Protein AF-A0A916CS42-F1 (afdb_monomer)

Radius of gyration: 31.66 Å; Cα contacts (8 Å, |Δi|>4): 292; chains: 1; bounding box: 103×37×77 Å

Secondary structure (DSSP, 8-state):
-EEEEEEE-TTSPPSEEEEE-HHHHT-SEEEEE-TTS-EEEEEPPTT----TT-EEEETT--EEEEEEPEEEEEEEE-S-HHHHHHHHHHHHTTT---EEETTEEEEE--HHHHHHHHHTT-EEEEEEEE--PPPPTTGGG-S-------------------------------------------------------------

Sequence (204 aa):
MLELDRRASRDARPASTLTLPWERRGVTRQKVRLDDGREAGLFLPRGETLRGGDRVASAAGEVVEIVAASEPVMVARAADPQALARAAYHLGNRHVAVEVGEGFLALERDHVLRAMLEGLGLTVEDAERPFEPEGGAYAHGHAHDQGQGHGHGHGRADEGGHGHGNASGGGYDHGHDHAHDPAGPLAARIASPARRHRHGGSHG

Mean predicted aligned error: 15.71 Å

pLDDT: mean 78.37, std 24.77, range [34.75, 98.56]

Foldseek 3Di:
DFEFEDWDDLPDDAPFEFEDEQVCQQVQWDWGATPVGDIYTRHYDHLDGDDFSTWTAGPVGHIYGYHQFFDKKKKWFDPDVVLVVVLVVVCVVVVFFWDDDDRIIMGHDDPVSVVVSVVSVIDMDIDGGRDDGDDPPCSPPPPDDPDDDPPPDPDDDDDDDDDDDDDDDDDDDDDDDDDDDDDDDDDDDDDDDDDDDDDDDDDD

Nearest PDB structures (foldseek):
  1gmv-assembly1_B  TM=9.758E-01  e=3.623E-19  Klebsiella aerogenes
  1gmu-assembly3_C  TM=9.753E-01  e=6.335E-19  Klebsiella aerogenes
  1gmw-assembly1_D  TM=9.714E-01  e=2.193E-18  Klebsiella aerogenes
  1eb0-assembly1_A  TM=7.861E-01  e=4.177E-11  Sporosarcina pasteurii
  4l3k-assembly1_B  TM=7.739E-01  e=1.200E-10  Sporosarcina pasteurii

Structure (mmCIF, N/CA/C/O backbone):
data_AF-A0A916CS42-F1
#
_entry.id   AF-A0A916CS42-F1
#
loop_
_atom_site.group_PDB
_atom_site.id
_atom_site.type_symbol
_atom_site.label_atom_id
_atom_site.label_alt_id
_atom_site.label_comp_id
_atom_site.label_asym_id
_atom_site.label_entity_id
_atom_site.label_seq_id
_atom_site.pdbx_PDB_ins_code
_atom_site.Cartn_x
_atom_site.Cartn_y
_atom_site.Cartn_z
_atom_site.occupancy
_atom_site.B_iso_or_equiv
_atom_site.auth_seq_id
_atom_site.auth_comp_id
_atom_site.auth_asym_id
_atom_site.auth_atom_id
_atom_site.pdbx_PDB_model_num
ATOM 1 N N . MET A 1 1 ? 15.342 -10.219 -21.340 1.00 82.50 1 MET A N 1
ATOM 2 C CA . MET A 1 1 ? 14.543 -9.860 -20.151 1.00 82.50 1 MET A CA 1
ATOM 3 C C . MET A 1 1 ? 14.578 -8.347 -20.045 1.00 82.50 1 MET A C 1
ATOM 5 O O . MET A 1 1 ? 15.662 -7.800 -20.196 1.00 82.50 1 MET A O 1
ATOM 9 N N . LEU A 1 2 ? 13.432 -7.681 -19.903 1.00 93.50 2 LEU A N 1
ATOM 10 C CA . LEU A 1 2 ? 13.385 -6.219 -19.775 1.00 93.50 2 LEU A CA 1
ATOM 11 C C . LEU A 1 2 ? 13.972 -5.802 -18.416 1.00 93.50 2 LEU A C 1
ATOM 13 O O . LEU A 1 2 ? 13.672 -6.442 -17.413 1.00 93.50 2 LEU A O 1
ATOM 17 N N . GLU A 1 3 ? 14.780 -4.747 -18.360 1.00 96.62 3 GLU A N 1
ATOM 18 C CA . GLU A 1 3 ? 15.331 -4.223 -17.101 1.00 96.62 3 GLU A CA 1
ATOM 19 C C . GLU A 1 3 ? 14.782 -2.820 -16.850 1.00 96.62 3 GLU A C 1
ATOM 21 O O . GLU A 1 3 ? 14.953 -1.935 -17.683 1.00 96.62 3 GLU A O 1
ATOM 26 N N . LEU A 1 4 ? 14.084 -2.637 -15.730 1.00 96.56 4 LEU A N 1
ATOM 27 C CA . LEU A 1 4 ? 13.459 -1.386 -15.306 1.00 96.56 4 LEU A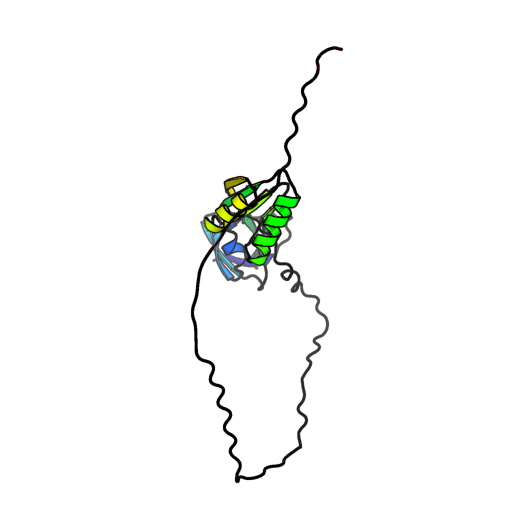 CA 1
ATOM 28 C C . LEU A 1 4 ? 14.332 -0.767 -14.207 1.00 96.56 4 LEU A C 1
ATOM 30 O O . LEU A 1 4 ? 14.372 -1.276 -13.084 1.00 96.56 4 LEU A O 1
ATOM 34 N N . ASP A 1 5 ? 15.060 0.295 -14.547 1.00 95.94 5 ASP A N 1
ATOM 35 C CA . ASP A 1 5 ? 16.206 0.799 -13.773 1.00 95.94 5 ASP A CA 1
ATOM 36 C C . ASP A 1 5 ? 15.999 2.188 -13.156 1.00 95.94 5 ASP A C 1
ATOM 38 O O . ASP A 1 5 ? 16.769 2.610 -12.292 1.00 95.94 5 ASP A O 1
ATOM 42 N N . ARG A 1 6 ? 14.945 2.902 -13.560 1.00 95.12 6 ARG A N 1
ATOM 43 C CA . ARG A 1 6 ? 14.655 4.252 -13.069 1.00 95.12 6 ARG A CA 1
ATOM 44 C C . ARG A 1 6 ? 13.167 4.537 -13.009 1.00 95.12 6 ARG A C 1
ATOM 46 O O . ARG A 1 6 ? 12.373 3.912 -13.712 1.00 95.12 6 ARG A O 1
ATOM 53 N N . ARG A 1 7 ? 12.796 5.557 -12.238 1.00 95.06 7 ARG A N 1
ATOM 54 C CA . ARG A 1 7 ? 11.468 6.171 -12.318 1.00 95.06 7 ARG A CA 1
ATOM 55 C C . ARG A 1 7 ? 11.339 7.031 -13.573 1.00 95.06 7 ARG A C 1
ATOM 57 O O . ARG A 1 7 ? 12.304 7.645 -14.027 1.00 95.06 7 ARG A O 1
ATOM 64 N N . ALA A 1 8 ? 10.132 7.091 -14.112 1.00 95.00 8 ALA A N 1
ATOM 65 C CA . ALA A 1 8 ? 9.746 8.004 -15.177 1.00 95.00 8 ALA A CA 1
ATOM 66 C C . ALA A 1 8 ? 8.680 8.986 -14.671 1.00 95.00 8 ALA A C 1
ATOM 68 O O . ALA A 1 8 ? 8.078 8.778 -13.616 1.00 95.00 8 ALA A O 1
ATOM 69 N N . SER A 1 9 ? 8.444 10.063 -15.427 1.00 94.50 9 SER A N 1
ATOM 70 C CA . SER A 1 9 ? 7.322 10.966 -15.147 1.00 94.50 9 SER A CA 1
ATOM 71 C C . SER A 1 9 ? 6.006 10.188 -15.159 1.00 94.50 9 SER A C 1
ATOM 73 O O . SER A 1 9 ? 5.812 9.339 -16.030 1.00 94.50 9 SER A O 1
ATOM 75 N N . ARG A 1 10 ? 5.087 10.513 -14.241 1.00 92.94 10 ARG A N 1
ATOM 76 C CA . ARG A 1 10 ? 3.729 9.945 -14.213 1.00 92.94 10 ARG A CA 1
ATOM 77 C C . ARG A 1 10 ? 2.928 10.255 -15.484 1.00 92.94 10 ARG A C 1
ATOM 79 O O . ARG A 1 10 ? 2.054 9.473 -15.840 1.00 92.94 10 ARG A O 1
ATOM 86 N N . ASP A 1 11 ? 3.297 11.311 -16.208 1.00 93.44 11 ASP A N 1
ATOM 87 C CA . ASP A 1 11 ? 2.685 11.689 -17.489 1.00 93.44 11 ASP A CA 1
ATOM 88 C C . ASP A 1 11 ? 3.176 10.837 -18.672 1.00 93.44 11 ASP A C 1
ATOM 90 O O . ASP A 1 11 ? 2.618 10.899 -19.770 1.00 93.44 11 ASP A O 1
ATOM 94 N N . ALA A 1 12 ? 4.237 10.044 -18.487 1.00 94.12 12 ALA A N 1
ATOM 95 C CA . ALA A 1 12 ? 4.745 9.180 -19.540 1.00 94.12 12 ALA A CA 1
ATOM 96 C C . ALA A 1 12 ? 3.735 8.066 -19.850 1.00 94.12 12 ALA A C 1
ATOM 98 O O . ALA A 1 12 ? 3.233 7.382 -18.952 1.00 94.12 12 ALA A O 1
ATOM 99 N N . ARG A 1 13 ? 3.466 7.859 -21.144 1.00 96.06 13 ARG A N 1
ATOM 100 C CA . ARG A 1 13 ? 2.542 6.822 -21.608 1.00 96.06 13 ARG A CA 1
ATOM 101 C C . ARG A 1 13 ? 3.137 5.431 -21.337 1.00 96.06 13 ARG A C 1
ATOM 103 O O . ARG A 1 13 ? 4.164 5.111 -21.937 1.00 96.06 13 ARG A O 1
ATOM 110 N N . PRO A 1 14 ? 2.511 4.600 -20.486 1.00 96.94 14 PRO A N 1
ATOM 111 C CA . PRO A 1 14 ? 2.999 3.253 -20.231 1.00 96.94 14 PRO A CA 1
ATOM 112 C C . PRO A 1 14 ? 2.709 2.337 -21.426 1.00 96.94 14 PRO A C 1
ATOM 114 O O . PRO A 1 14 ? 1.657 2.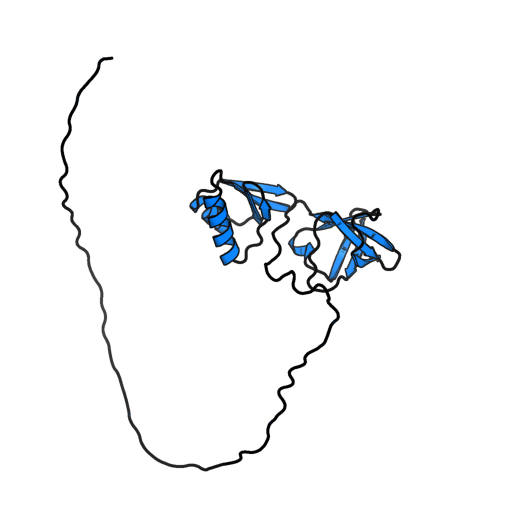434 -22.062 1.00 96.94 14 PRO A O 1
ATOM 117 N N . ALA A 1 15 ? 3.650 1.444 -21.727 1.00 96.81 15 ALA A N 1
ATOM 118 C CA . ALA A 1 15 ? 3.491 0.377 -22.713 1.00 96.81 15 ALA A CA 1
ATOM 119 C C . ALA A 1 15 ? 2.804 -0.864 -22.114 1.00 96.81 15 ALA A C 1
ATOM 121 O O . ALA A 1 15 ? 2.117 -1.587 -22.827 1.00 96.81 15 ALA A O 1
ATOM 122 N N . SER A 1 16 ? 2.981 -1.092 -20.809 1.00 97.50 16 SER A N 1
ATOM 123 C CA . SER A 1 16 ? 2.349 -2.159 -20.025 1.00 97.50 16 SER A CA 1
ATOM 124 C C . SER A 1 16 ? 2.223 -1.724 -18.563 1.00 97.50 16 SER A C 1
ATOM 126 O O . SER A 1 16 ? 2.774 -0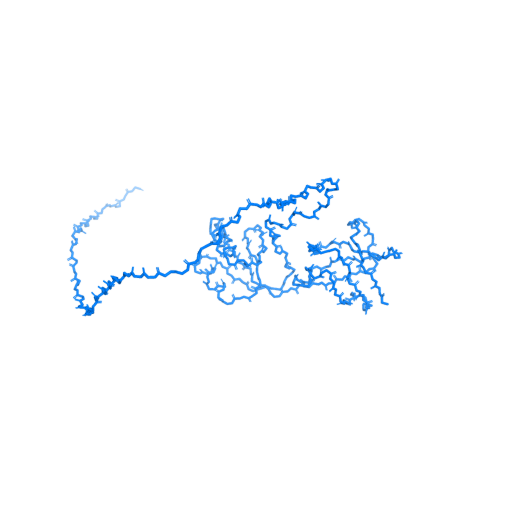.697 -18.154 1.00 97.50 16 SER A O 1
ATOM 128 N N . THR A 1 17 ? 1.535 -2.527 -17.762 1.00 98.38 17 THR A N 1
ATOM 129 C CA . THR A 1 17 ? 1.474 -2.410 -16.306 1.00 98.38 17 THR A CA 1
ATOM 130 C C . THR A 1 17 ? 2.260 -3.531 -15.620 1.00 98.38 17 THR A C 1
ATOM 132 O O . THR A 1 17 ? 2.593 -4.557 -16.227 1.00 98.38 17 THR A O 1
ATOM 135 N N . LEU A 1 18 ? 2.599 -3.290 -14.358 1.00 98.31 18 LEU A N 1
ATOM 136 C CA . LEU A 1 18 ? 3.192 -4.231 -13.422 1.00 98.31 18 LEU A CA 1
ATOM 137 C C . LEU A 1 18 ? 2.401 -4.157 -12.114 1.00 98.31 18 LEU A C 1
ATOM 139 O O . LEU A 1 18 ? 2.558 -3.213 -11.331 1.00 98.31 18 LEU A O 1
ATOM 143 N N . THR A 1 19 ? 1.557 -5.159 -11.886 1.00 98.56 19 THR A N 1
ATOM 144 C CA . THR A 1 19 ? 0.749 -5.262 -10.670 1.00 98.56 19 THR A CA 1
ATOM 145 C C . THR A 1 19 ? 1.549 -5.920 -9.544 1.00 98.56 19 THR A C 1
ATOM 147 O O . THR A 1 19 ? 2.030 -7.046 -9.692 1.00 98.56 19 THR A O 1
ATOM 150 N N . LEU A 1 20 ? 1.713 -5.229 -8.410 1.00 97.94 20 LEU A N 1
ATOM 151 C CA . LEU A 1 20 ? 2.498 -5.726 -7.273 1.00 97.94 20 LEU A CA 1
ATOM 152 C C . LEU A 1 20 ? 1.803 -5.517 -5.916 1.00 97.94 20 LEU A C 1
ATOM 154 O O . LEU A 1 20 ? 1.290 -4.419 -5.662 1.00 97.94 20 LEU A O 1
ATOM 158 N N . PRO A 1 21 ? 1.858 -6.526 -5.022 1.00 97.12 21 PRO A N 1
ATOM 159 C CA . PRO A 1 21 ? 1.451 -6.388 -3.626 1.00 97.12 21 PRO A CA 1
ATOM 160 C C . PRO A 1 21 ? 2.401 -5.471 -2.848 1.00 97.12 21 PRO A C 1
ATOM 162 O O . PRO A 1 21 ? 3.567 -5.316 -3.239 1.00 97.12 21 PRO A O 1
ATOM 165 N N . TRP A 1 22 ? 1.923 -4.872 -1.756 1.00 94.88 22 TRP A N 1
ATOM 166 C CA . TRP A 1 22 ? 2.667 -3.896 -0.949 1.00 94.88 22 TRP A CA 1
ATOM 167 C C . TRP A 1 22 ? 4.067 -4.389 -0.557 1.00 94.88 22 TRP A C 1
ATOM 169 O O . TRP A 1 22 ? 5.059 -3.702 -0.817 1.00 94.88 22 TRP A O 1
ATOM 179 N N . GLU A 1 23 ? 4.164 -5.611 -0.031 1.00 92.81 23 GLU A N 1
ATOM 180 C CA . GLU A 1 23 ? 5.419 -6.238 0.413 1.00 92.81 23 GLU A CA 1
ATOM 181 C C . GLU A 1 23 ? 6.490 -6.282 -0.690 1.00 92.81 23 GLU A C 1
ATOM 183 O O . GLU A 1 23 ? 7.688 -6.134 -0.434 1.00 92.81 23 GLU A O 1
ATOM 188 N N . ARG A 1 24 ? 6.062 -6.420 -1.952 1.00 95.31 24 ARG A N 1
ATOM 189 C CA . ARG A 1 24 ? 6.959 -6.445 -3.107 1.00 95.31 24 ARG A CA 1
ATOM 190 C C . ARG A 1 24 ? 7.280 -5.050 -3.613 1.00 95.31 24 ARG A C 1
ATOM 192 O O . ARG A 1 24 ? 8.330 -4.884 -4.226 1.00 95.31 24 ARG A O 1
ATOM 199 N N . ARG A 1 25 ? 6.452 -4.035 -3.366 1.00 95.06 25 ARG A N 1
ATOM 200 C CA . ARG A 1 25 ? 6.698 -2.669 -3.861 1.00 95.06 25 ARG A CA 1
ATOM 201 C C . ARG A 1 25 ? 7.877 -1.965 -3.179 1.00 95.06 25 ARG A C 1
ATOM 203 O O . ARG A 1 25 ? 8.413 -1.022 -3.755 1.00 95.06 25 ARG A O 1
ATOM 210 N N . GLY A 1 26 ? 8.320 -2.442 -2.013 1.00 91.38 26 GLY A N 1
ATOM 211 C CA . GLY A 1 26 ? 9.560 -1.999 -1.356 1.00 91.38 26 GLY A CA 1
ATOM 212 C C . GLY A 1 26 ? 10.827 -2.754 -1.790 1.00 91.38 26 GLY A C 1
ATOM 213 O O . GLY A 1 26 ? 11.938 -2.368 -1.423 1.00 91.38 26 GLY A O 1
ATOM 214 N N . VAL A 1 27 ? 10.701 -3.839 -2.565 1.00 93.31 27 VAL A N 1
ATOM 215 C CA . VAL A 1 27 ? 11.851 -4.640 -3.007 1.00 93.31 27 VAL A CA 1
ATOM 216 C C . VAL A 1 27 ? 12.418 -4.050 -4.297 1.00 93.31 27 VAL A C 1
ATOM 218 O O . VAL A 1 27 ? 11.906 -4.268 -5.394 1.00 93.31 27 VAL A O 1
ATOM 221 N N . THR A 1 28 ? 13.519 -3.314 -4.178 1.00 91.69 28 THR A N 1
ATOM 222 C CA . THR A 1 28 ? 14.078 -2.536 -5.298 1.00 91.69 28 THR A CA 1
ATOM 223 C C . THR A 1 28 ? 14.819 -3.383 -6.335 1.00 91.69 28 THR A C 1
ATOM 225 O O . THR A 1 28 ? 15.061 -2.921 -7.448 1.00 91.69 28 THR A O 1
ATOM 228 N N . ARG A 1 29 ? 15.171 -4.632 -5.992 1.00 95.19 29 ARG A N 1
ATOM 229 C CA . ARG A 1 29 ? 15.834 -5.598 -6.880 1.00 95.19 29 ARG A CA 1
ATOM 230 C C . ARG A 1 29 ? 15.123 -6.941 -6.868 1.00 95.19 29 ARG A C 1
ATOM 232 O O . ARG A 1 29 ? 15.291 -7.715 -5.929 1.00 95.19 29 ARG A O 1
ATOM 239 N N . GLN A 1 30 ? 14.343 -7.225 -7.904 1.00 96.88 30 GLN A N 1
ATOM 240 C CA . GLN A 1 30 ? 13.558 -8.459 -8.000 1.00 96.88 30 GLN A CA 1
ATOM 241 C C . GLN A 1 30 ? 13.199 -8.797 -9.447 1.00 96.88 30 GLN A C 1
ATOM 243 O O . GLN A 1 30 ? 13.053 -7.912 -10.288 1.00 96.88 30 GLN A O 1
ATOM 248 N N . LYS A 1 31 ? 12.997 -10.089 -9.719 1.00 97.69 31 LYS A N 1
ATOM 249 C CA . LYS A 1 31 ? 12.372 -10.548 -10.964 1.00 97.69 31 LYS A CA 1
ATOM 250 C C . LYS A 1 31 ? 10.857 -10.407 -10.862 1.00 97.69 31 LYS A C 1
ATOM 252 O O . LYS A 1 31 ? 10.258 -10.755 -9.842 1.00 97.69 31 LYS A O 1
ATOM 257 N N . VAL A 1 32 ? 10.241 -9.914 -11.924 1.00 97.38 32 VAL A N 1
ATOM 258 C CA . VAL A 1 32 ? 8.803 -9.669 -12.017 1.00 97.38 32 VAL A CA 1
ATOM 259 C C . VAL A 1 32 ? 8.273 -10.144 -13.364 1.00 97.38 32 VAL A C 1
ATOM 261 O O . VAL A 1 32 ? 9.025 -10.369 -14.314 1.00 97.38 32 VAL A O 1
ATOM 264 N N . ARG A 1 33 ? 6.956 -10.286 -13.442 1.00 97.88 33 ARG A N 1
ATOM 265 C CA . ARG A 1 33 ? 6.243 -10.533 -14.688 1.00 97.88 33 ARG A CA 1
ATOM 266 C C . ARG A 1 33 ? 5.289 -9.370 -14.899 1.00 97.88 33 ARG A C 1
ATOM 268 O O . ARG A 1 33 ? 4.557 -9.028 -13.976 1.00 97.88 33 ARG A O 1
ATOM 275 N N . LEU A 1 34 ? 5.368 -8.747 -16.067 1.00 97.94 34 LEU A N 1
ATOM 276 C CA . LEU A 1 34 ? 4.449 -7.686 -16.462 1.00 97.94 34 LEU A CA 1
ATOM 277 C C . LEU A 1 34 ? 3.062 -8.276 -16.725 1.00 97.94 34 LEU A C 1
ATOM 279 O O . LEU A 1 34 ? 2.931 -9.474 -16.997 1.00 97.94 34 LEU A O 1
ATOM 283 N N . ASP A 1 35 ? 2.037 -7.431 -16.705 1.00 98.00 35 ASP A N 1
ATOM 284 C CA . ASP A 1 35 ? 0.654 -7.881 -16.894 1.00 98.00 35 ASP A CA 1
ATOM 285 C C . ASP A 1 35 ? 0.380 -8.336 -18.344 1.00 98.00 35 ASP A C 1
ATOM 287 O O . ASP A 1 35 ? -0.535 -9.118 -18.591 1.00 98.00 35 ASP A O 1
ATOM 291 N N . ASP A 1 36 ? 1.231 -7.941 -19.300 1.00 97.12 36 ASP A N 1
ATOM 292 C CA . ASP A 1 36 ? 1.250 -8.472 -20.672 1.00 97.12 36 ASP A CA 1
ATOM 293 C C . ASP A 1 36 ? 1.965 -9.835 -20.814 1.00 97.12 36 ASP A C 1
ATOM 295 O O . ASP A 1 36 ? 2.065 -10.399 -21.906 1.00 97.12 36 ASP A O 1
ATOM 299 N N . GLY A 1 37 ? 2.462 -10.383 -19.704 1.00 96.81 37 GLY A N 1
ATOM 300 C CA . GLY A 1 37 ? 3.073 -11.701 -19.613 1.00 96.81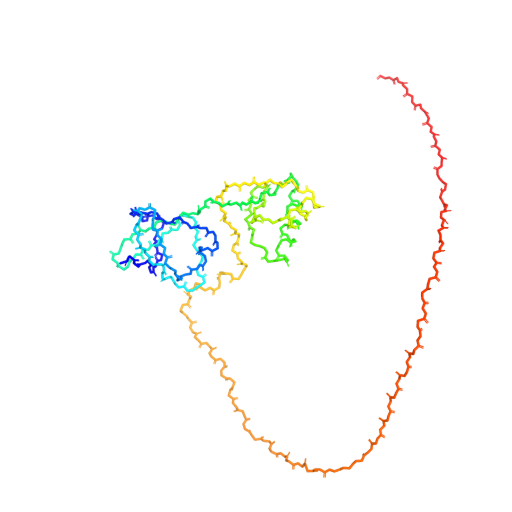 37 GLY A CA 1
ATOM 301 C C . GLY A 1 37 ? 4.590 -11.739 -19.793 1.00 96.81 37 GLY A C 1
ATOM 302 O O . GLY A 1 37 ? 5.162 -12.803 -19.527 1.00 96.81 37 GLY A O 1
ATOM 303 N N . ARG A 1 38 ? 5.246 -10.638 -20.190 1.00 96.12 38 ARG A N 1
ATOM 304 C CA . ARG A 1 38 ? 6.708 -10.575 -20.368 1.00 96.12 38 ARG A CA 1
ATOM 305 C C . ARG A 1 38 ? 7.451 -10.628 -19.031 1.00 96.12 38 ARG A C 1
ATOM 307 O O . ARG A 1 38 ? 6.998 -10.096 -18.020 1.00 96.12 38 ARG A O 1
ATOM 314 N N . GLU A 1 39 ? 8.633 -11.240 -19.033 1.00 97.31 39 GLU A N 1
ATOM 315 C CA . GLU A 1 39 ? 9.538 -11.224 -17.880 1.00 97.31 39 GLU A CA 1
ATOM 316 C C . GLU A 1 39 ? 10.377 -9.942 -17.840 1.00 97.31 39 GLU A C 1
ATOM 318 O O . GLU A 1 39 ? 10.984 -9.536 -18.843 1.00 97.31 39 GLU A O 1
ATOM 323 N N . ALA A 1 40 ? 10.473 -9.350 -16.650 1.00 96.94 40 ALA A N 1
ATOM 324 C CA . ALA A 1 40 ? 11.280 -8.169 -16.391 1.00 96.94 40 ALA A CA 1
ATOM 325 C C . ALA A 1 40 ? 12.033 -8.266 -15.050 1.00 96.94 40 ALA A C 1
ATOM 327 O O . ALA A 1 40 ? 11.722 -9.087 -14.186 1.00 96.94 40 ALA A O 1
ATOM 328 N N . GLY A 1 41 ? 13.037 -7.415 -14.867 1.00 97.25 41 GLY A N 1
ATOM 329 C CA . GLY A 1 41 ? 13.712 -7.189 -13.593 1.00 97.25 41 GLY A CA 1
ATOM 330 C C . GLY A 1 41 ? 13.549 -5.740 -13.149 1.00 97.25 41 GLY A C 1
ATOM 331 O O . GLY A 1 41 ? 13.764 -4.830 -13.947 1.00 97.25 41 GLY A O 1
ATOM 332 N N . LEU A 1 42 ? 13.187 -5.529 -11.885 1.00 96.81 42 LEU A N 1
ATOM 333 C CA . LEU A 1 42 ? 13.294 -4.226 -11.226 1.00 96.81 42 LEU A CA 1
ATOM 334 C C . LEU A 1 42 ? 14.718 -4.068 -10.685 1.00 96.81 42 LEU A C 1
ATOM 336 O O . LEU A 1 42 ? 15.210 -4.976 -10.013 1.00 96.81 42 LEU A O 1
ATOM 340 N N . PHE A 1 43 ? 15.353 -2.930 -10.965 1.00 95.94 43 PHE A N 1
ATOM 341 C CA . PHE A 1 43 ? 16.697 -2.570 -10.502 1.00 95.94 43 PHE A CA 1
ATOM 342 C C . PHE A 1 43 ? 16.758 -1.098 -10.078 1.00 95.94 43 PHE A C 1
ATOM 344 O O . PHE A 1 43 ? 17.505 -0.301 -10.637 1.00 95.94 43 PHE A O 1
ATOM 351 N N . LEU A 1 44 ? 15.975 -0.740 -9.065 1.00 93.81 44 LEU A N 1
ATOM 352 C CA . LEU A 1 44 ? 15.883 0.630 -8.566 1.00 93.81 44 LEU A CA 1
ATOM 353 C C . LEU A 1 44 ? 16.918 0.913 -7.457 1.00 93.81 44 LEU A C 1
ATOM 355 O O . LEU A 1 44 ? 17.397 -0.020 -6.786 1.00 93.81 44 LEU A O 1
ATOM 359 N N . PRO A 1 45 ? 17.270 2.193 -7.228 1.00 89.25 45 PRO A N 1
ATOM 360 C CA . PRO A 1 45 ? 18.006 2.620 -6.041 1.00 89.25 45 PRO A CA 1
ATOM 361 C C . PRO A 1 45 ? 17.361 2.115 -4.743 1.00 89.25 45 PRO A C 1
ATOM 363 O O . PRO A 1 45 ? 16.155 1.892 -4.664 1.00 89.25 45 PRO A O 1
ATOM 366 N N . ARG A 1 46 ? 18.178 1.880 -3.708 1.00 83.75 46 ARG A N 1
ATOM 367 C CA . ARG A 1 46 ? 17.685 1.399 -2.405 1.00 83.75 46 ARG A CA 1
ATOM 368 C C . ARG A 1 46 ? 16.847 2.469 -1.706 1.00 83.75 46 ARG A C 1
ATOM 370 O O . ARG A 1 46 ? 17.138 3.650 -1.826 1.00 83.75 46 ARG A O 1
ATOM 377 N N . GLY A 1 47 ? 15.884 2.023 -0.900 1.00 79.94 47 GLY A N 1
ATOM 378 C CA . GLY A 1 47 ? 15.033 2.908 -0.099 1.00 79.94 47 GLY A CA 1
ATOM 379 C C . GLY A 1 47 ? 13.834 3.474 -0.860 1.00 79.94 47 GLY A C 1
ATOM 380 O O . GLY A 1 47 ? 13.057 4.226 -0.284 1.00 79.94 47 GLY A O 1
ATOM 381 N N . GLU A 1 48 ? 13.656 3.101 -2.127 1.00 81.56 48 GLU A N 1
ATOM 382 C CA . GLU A 1 48 ? 12.479 3.477 -2.898 1.00 81.56 48 GLU A CA 1
ATOM 383 C C . GLU A 1 48 ? 11.332 2.484 -2.693 1.00 81.56 48 GLU A C 1
ATOM 385 O O . GLU A 1 48 ? 11.477 1.290 -2.947 1.00 81.56 48 GLU A O 1
ATOM 390 N N . THR A 1 49 ? 10.165 3.002 -2.314 1.00 91.25 49 THR A N 1
ATOM 391 C CA . THR A 1 49 ? 8.904 2.253 -2.314 1.00 91.25 49 THR A CA 1
ATOM 392 C C . THR A 1 49 ? 8.060 2.689 -3.504 1.00 91.25 49 THR A C 1
ATOM 394 O O . THR A 1 49 ? 7.819 3.884 -3.700 1.00 91.25 49 THR A O 1
ATOM 397 N N . LEU A 1 50 ? 7.599 1.733 -4.304 1.00 94.31 50 LEU A N 1
ATOM 398 C CA . LEU A 1 50 ? 6.694 1.995 -5.419 1.00 94.31 50 LEU A CA 1
ATOM 399 C C . LEU A 1 50 ? 5.245 2.160 -4.931 1.00 94.31 50 LEU A C 1
ATOM 401 O O . LEU A 1 50 ? 4.738 1.376 -4.128 1.00 94.31 50 LEU A O 1
ATOM 405 N N . ARG A 1 51 ? 4.565 3.179 -5.442 1.00 95.50 51 ARG A N 1
ATOM 406 C CA . ARG A 1 51 ? 3.143 3.461 -5.221 1.00 95.50 51 ARG A CA 1
ATOM 407 C C . ARG A 1 51 ? 2.348 3.186 -6.488 1.00 95.50 51 ARG A C 1
ATOM 409 O O . ARG A 1 51 ? 2.883 3.255 -7.597 1.00 95.50 51 ARG A O 1
ATOM 416 N N . GLY A 1 52 ? 1.053 2.948 -6.334 1.00 96.50 52 GLY A N 1
ATOM 417 C CA . GLY A 1 52 ? 0.108 2.917 -7.440 1.00 96.50 52 GLY A CA 1
ATOM 418 C C . GLY A 1 52 ? 0.231 4.164 -8.324 1.00 96.50 52 GLY A C 1
ATOM 419 O O . GLY A 1 52 ? 0.356 5.307 -7.856 1.00 96.50 52 GLY A O 1
ATOM 420 N N . GLY A 1 53 ? 0.257 3.932 -9.631 1.00 96.69 53 GLY A N 1
ATOM 421 C CA . GLY A 1 53 ? 0.434 4.959 -10.647 1.00 96.69 53 GLY A CA 1
ATOM 422 C C . GLY A 1 53 ? 1.867 5.479 -10.791 1.00 96.69 53 GLY A C 1
ATOM 423 O O . GLY A 1 53 ? 2.093 6.374 -11.605 1.00 96.69 53 GLY A O 1
ATOM 424 N N . ASP A 1 54 ? 2.853 4.959 -10.054 1.00 96.75 54 ASP A N 1
ATOM 425 C CA . ASP A 1 54 ? 4.252 5.244 -10.381 1.00 96.75 54 ASP A CA 1
ATOM 426 C C . ASP A 1 54 ? 4.596 4.718 -11.779 1.00 96.75 54 ASP A C 1
ATOM 428 O O . ASP A 1 54 ? 3.964 3.799 -12.305 1.00 96.75 54 ASP A O 1
ATOM 432 N N . ARG A 1 55 ? 5.605 5.323 -12.404 1.00 97.62 55 ARG A N 1
ATOM 433 C CA . ARG A 1 55 ? 6.136 4.885 -13.695 1.00 97.62 55 ARG A CA 1
ATOM 434 C C . ARG A 1 55 ? 7.584 4.478 -13.512 1.00 97.62 55 ARG A C 1
ATOM 436 O O . ARG A 1 55 ? 8.363 5.223 -12.918 1.00 97.62 55 ARG A O 1
ATOM 443 N N . VAL A 1 56 ? 7.947 3.326 -14.054 1.00 97.00 56 VAL A N 1
ATOM 444 C CA . VAL A 1 56 ? 9.330 2.849 -14.129 1.00 97.00 56 VAL A CA 1
ATOM 445 C C . VAL A 1 56 ? 9.708 2.640 -15.585 1.00 97.00 56 VAL A C 1
ATOM 447 O O . VAL A 1 56 ? 8.864 2.278 -16.401 1.00 97.00 56 VAL A O 1
ATOM 450 N N . ALA A 1 57 ? 10.959 2.909 -15.933 1.00 97.25 57 ALA A N 1
ATOM 451 C CA . ALA A 1 57 ? 11.436 2.828 -17.303 1.00 97.25 57 ALA A CA 1
ATOM 452 C C . ALA A 1 57 ? 12.705 1.991 -17.418 1.00 97.25 57 ALA A C 1
ATOM 454 O O . ALA A 1 57 ? 13.495 1.892 -16.481 1.00 97.25 57 ALA A O 1
ATOM 455 N N . SER A 1 58 ? 12.895 1.416 -18.601 1.00 96.94 58 SER A N 1
ATOM 456 C CA . SER A 1 58 ? 14.128 0.731 -18.990 1.00 96.94 58 SER A CA 1
ATOM 457 C C . SER A 1 58 ? 15.133 1.674 -19.640 1.00 96.94 58 SER A C 1
ATOM 459 O O . SER A 1 58 ? 14.764 2.738 -20.149 1.00 96.94 58 SER A O 1
ATOM 461 N N . ALA A 1 59 ? 16.410 1.289 -19.706 1.00 93.31 59 ALA A N 1
ATOM 462 C CA . ALA A 1 59 ? 17.442 2.004 -20.470 1.00 93.31 59 ALA A CA 1
ATOM 463 C C . ALA A 1 59 ? 17.025 2.315 -21.926 1.00 93.31 59 ALA A C 1
ATOM 465 O O . ALA A 1 59 ? 17.344 3.384 -22.440 1.00 93.31 59 ALA A O 1
ATOM 466 N N . ALA A 1 60 ? 16.240 1.434 -22.557 1.00 92.75 60 ALA A N 1
ATOM 467 C CA . ALA A 1 60 ? 15.718 1.613 -23.916 1.00 92.75 60 ALA A CA 1
ATOM 468 C C . ALA A 1 60 ? 14.532 2.599 -24.017 1.00 92.75 60 ALA A C 1
ATOM 470 O O . ALA A 1 60 ? 14.072 2.894 -25.116 1.00 92.75 60 ALA A O 1
ATOM 471 N N . GLY A 1 61 ? 14.031 3.109 -22.889 1.00 93.44 61 GLY A N 1
ATOM 472 C CA . GLY A 1 61 ? 12.944 4.091 -22.832 1.00 93.44 61 GLY A CA 1
ATOM 473 C C . GLY A 1 61 ? 11.542 3.492 -22.724 1.00 93.44 61 GLY A C 1
ATOM 474 O O . GLY A 1 61 ? 10.577 4.246 -22.646 1.00 93.44 61 GLY A O 1
ATOM 475 N N . GLU A 1 62 ? 11.406 2.165 -22.680 1.00 96.38 62 GLU A N 1
ATOM 476 C CA . GLU A 1 62 ? 10.107 1.531 -22.442 1.00 96.38 62 GLU A CA 1
ATOM 477 C C . GLU A 1 62 ? 9.621 1.827 -21.019 1.00 96.38 62 GLU A C 1
ATOM 479 O O . GLU A 1 62 ? 10.377 1.621 -20.069 1.00 96.38 62 GLU A O 1
ATOM 484 N N . VAL A 1 63 ? 8.375 2.294 -20.892 1.00 97.94 63 VAL A N 1
ATOM 485 C CA . VAL A 1 63 ? 7.747 2.703 -19.628 1.00 97.94 63 VAL A CA 1
ATOM 486 C C . VAL A 1 63 ? 6.703 1.678 -19.198 1.00 97.94 63 VAL A C 1
ATOM 488 O O . VAL A 1 63 ? 5.862 1.264 -19.995 1.00 97.94 63 VAL A O 1
ATOM 491 N N . VAL A 1 64 ? 6.719 1.328 -17.918 1.00 98.19 64 VAL A N 1
ATOM 492 C CA . VAL A 1 64 ? 5.756 0.447 -17.260 1.00 98.19 64 VAL A CA 1
ATOM 493 C C . VAL A 1 64 ? 5.113 1.187 -16.090 1.00 98.19 64 VAL A C 1
ATOM 495 O O . VAL A 1 64 ? 5.792 1.855 -15.309 1.00 98.19 64 VAL A O 1
ATOM 498 N N . GLU A 1 65 ? 3.793 1.082 -15.975 1.00 98.38 65 GLU A N 1
ATOM 499 C CA . GLU A 1 65 ? 3.027 1.620 -14.849 1.00 98.38 65 GLU A CA 1
ATOM 500 C C . GLU A 1 65 ? 2.937 0.616 -13.699 1.00 98.38 65 GLU A C 1
ATOM 502 O O . GLU A 1 65 ? 2.638 -0.555 -13.910 1.00 98.38 65 GLU A O 1
ATOM 507 N N . ILE A 1 66 ? 3.160 1.084 -12.474 1.00 98.12 66 ILE A N 1
ATOM 508 C CA . ILE A 1 66 ? 2.937 0.294 -11.267 1.00 98.12 66 ILE A CA 1
ATOM 509 C C . ILE A 1 66 ? 1.461 0.340 -10.894 1.00 98.12 66 ILE A C 1
ATOM 511 O O . ILE A 1 66 ? 0.889 1.415 -10.703 1.00 98.12 66 ILE A O 1
ATOM 515 N N . VAL A 1 67 ? 0.869 -0.834 -10.709 1.00 98.38 67 VAL A N 1
ATOM 516 C CA . VAL A 1 67 ? -0.485 -0.992 -10.179 1.00 98.38 67 VAL A CA 1
ATOM 517 C C . VAL A 1 67 ? -0.385 -1.626 -8.797 1.00 98.38 67 VAL A C 1
ATOM 519 O O . VAL A 1 67 ? 0.296 -2.636 -8.607 1.00 98.38 67 VAL A O 1
ATOM 522 N N . ALA A 1 68 ? -1.046 -1.022 -7.811 1.00 97.94 68 ALA A N 1
ATOM 523 C CA . ALA A 1 68 ? -1.181 -1.635 -6.500 1.00 97.94 68 ALA A CA 1
ATOM 524 C C . ALA A 1 68 ? -2.135 -2.830 -6.617 1.00 97.94 68 ALA A C 1
ATOM 526 O O . ALA A 1 68 ? -3.284 -2.665 -7.031 1.00 97.94 68 ALA A O 1
ATOM 527 N N . ALA A 1 69 ? -1.640 -4.030 -6.308 1.00 98.12 69 ALA A N 1
ATOM 528 C CA . ALA A 1 69 ? -2.458 -5.236 -6.356 1.00 98.12 69 ALA A CA 1
ATOM 529 C C . ALA A 1 69 ? -3.631 -5.134 -5.375 1.00 98.12 69 ALA A C 1
ATOM 531 O O . ALA A 1 69 ? -3.506 -4.503 -4.330 1.00 98.12 69 ALA A O 1
ATOM 532 N N . SER A 1 70 ? -4.756 -5.772 -5.705 1.00 97.75 70 SER A N 1
ATOM 533 C CA . SER A 1 70 ? -5.787 -6.050 -4.706 1.00 97.75 70 SER A CA 1
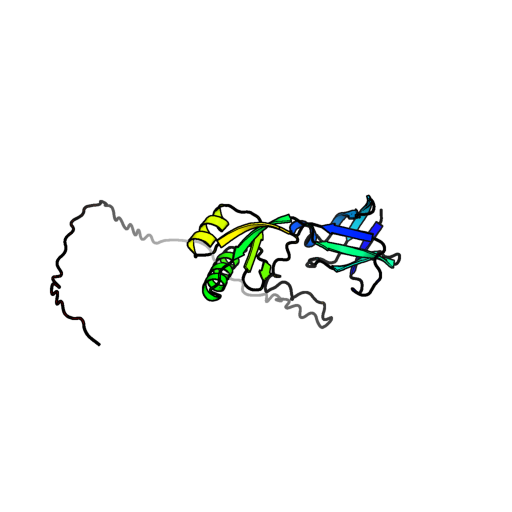ATOM 534 C C . SER A 1 70 ? -5.270 -7.123 -3.758 1.00 97.75 70 SER A C 1
ATOM 536 O O . SER A 1 70 ? -4.810 -8.167 -4.222 1.00 97.75 70 SER A O 1
ATOM 538 N N . GLU A 1 71 ? -5.339 -6.853 -2.460 1.00 97.25 71 GLU A N 1
ATOM 539 C CA . GLU A 1 71 ? -4.807 -7.725 -1.419 1.00 97.25 71 GLU A CA 1
ATOM 540 C C . GLU A 1 71 ? -5.831 -7.897 -0.283 1.00 97.25 71 GLU A C 1
ATOM 542 O O . GLU A 1 71 ? -6.634 -6.985 -0.034 1.00 97.25 71 GLU A O 1
ATOM 547 N N . PRO A 1 72 ? -5.792 -9.035 0.436 1.00 97.62 72 PRO A N 1
ATOM 548 C CA . PRO A 1 72 ? -6.622 -9.268 1.608 1.00 97.62 72 PRO A CA 1
ATOM 549 C C . PRO A 1 72 ? -6.200 -8.353 2.761 1.00 97.62 72 PRO A C 1
ATOM 551 O O . PRO A 1 72 ? -5.163 -8.556 3.398 1.00 97.62 72 PRO A O 1
ATOM 554 N N . VAL A 1 73 ? -7.052 -7.391 3.095 1.00 98.12 73 VAL A N 1
ATOM 555 C CA . VAL A 1 73 ? -6.845 -6.436 4.189 1.00 98.12 73 VAL A CA 1
ATOM 556 C C . VAL A 1 73 ? -8.008 -6.459 5.173 1.00 98.12 73 VAL A C 1
ATOM 558 O O . VAL A 1 73 ? -9.096 -6.960 4.888 1.00 98.12 73 VAL A O 1
ATOM 561 N N . MET A 1 74 ? -7.782 -5.882 6.345 1.00 98.31 74 MET A N 1
ATOM 562 C CA . MET A 1 74 ? -8.834 -5.453 7.256 1.00 98.31 74 MET A CA 1
ATOM 563 C C . MET A 1 74 ? -9.003 -3.945 7.145 1.00 98.31 74 MET A C 1
ATOM 565 O O . MET A 1 74 ? -8.018 -3.210 7.077 1.00 98.31 74 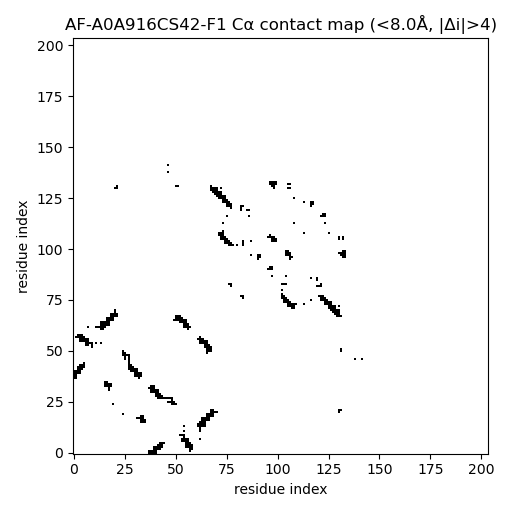MET A O 1
ATOM 569 N N . VAL A 1 75 ? -10.247 -3.481 7.177 1.00 98.50 75 VAL A N 1
ATOM 570 C CA . VAL A 1 75 ? -10.601 -2.064 7.228 1.00 98.50 75 VAL A CA 1
ATOM 571 C C . VAL A 1 75 ? -11.308 -1.802 8.549 1.00 98.50 75 VAL A C 1
ATOM 573 O O . VAL A 1 75 ? -12.361 -2.366 8.832 1.00 98.50 75 VAL A O 1
ATOM 576 N N . ALA A 1 76 ? -10.713 -0.954 9.377 1.00 98.38 76 ALA A N 1
ATOM 577 C CA . ALA A 1 76 ? -11.248 -0.546 10.662 1.00 98.38 76 ALA A CA 1
ATOM 578 C C . ALA A 1 76 ? -11.856 0.856 10.552 1.00 98.38 76 ALA A C 1
ATOM 580 O O . ALA A 1 76 ? -11.178 1.803 10.153 1.00 98.38 76 ALA A O 1
ATOM 581 N N . ARG A 1 77 ? -13.132 0.993 10.911 1.00 98.44 77 ARG A N 1
ATOM 582 C CA . ARG A 1 77 ? -13.911 2.235 10.807 1.00 98.44 77 ARG A CA 1
ATOM 583 C C . ARG A 1 77 ? -14.415 2.683 12.171 1.00 98.44 77 ARG A C 1
ATOM 585 O O . ARG A 1 77 ? -14.774 1.859 13.014 1.00 98.44 77 ARG A O 1
ATOM 592 N N . ALA A 1 78 ? -14.500 3.995 12.358 1.00 96.00 78 ALA A N 1
ATOM 593 C CA . ALA A 1 78 ? -15.183 4.604 13.493 1.00 96.00 78 ALA A CA 1
ATOM 594 C C . ALA A 1 78 ? -15.790 5.944 13.073 1.00 96.00 78 ALA A C 1
ATOM 596 O O . ALA A 1 78 ? -15.195 6.672 12.283 1.00 96.00 78 ALA A O 1
ATOM 597 N N . ALA A 1 79 ? -16.951 6.284 13.635 1.00 91.19 79 ALA A N 1
ATOM 598 C CA . ALA A 1 79 ? -17.532 7.617 13.464 1.00 91.19 79 ALA A CA 1
ATOM 599 C C . ALA A 1 79 ? -16.776 8.684 14.276 1.00 91.19 79 ALA A C 1
ATOM 601 O O . ALA A 1 79 ? -16.814 9.860 13.932 1.00 91.19 79 ALA A O 1
ATOM 602 N N . ASP A 1 80 ? -16.101 8.271 15.352 1.00 92.50 80 ASP A N 1
ATOM 603 C CA . ASP A 1 80 ? -15.300 9.135 16.212 1.00 92.50 80 ASP A CA 1
ATOM 604 C C . ASP A 1 80 ? -13.841 9.216 15.714 1.00 92.50 80 ASP A C 1
ATOM 606 O O . ASP A 1 80 ? -13.116 8.213 15.775 1.00 92.50 80 ASP A O 1
ATOM 610 N N . PRO A 1 81 ? -13.361 10.396 15.272 1.00 94.50 81 PRO A N 1
ATOM 611 C CA . PRO A 1 81 ? -11.967 10.584 14.878 1.00 94.50 81 PRO A CA 1
ATOM 612 C C . PRO A 1 81 ? -10.971 10.298 16.009 1.00 94.50 81 PRO A C 1
ATOM 614 O O . PRO A 1 81 ? -9.844 9.874 15.743 1.00 94.50 81 PRO A O 1
ATOM 617 N N . GLN A 1 82 ? -11.361 10.493 17.274 1.00 95.81 82 GLN A N 1
ATOM 618 C CA . GLN A 1 82 ? -10.479 10.239 18.412 1.00 95.81 82 GLN A CA 1
ATOM 619 C C . GLN A 1 82 ? -10.226 8.736 18.608 1.00 95.81 82 GLN A C 1
ATOM 621 O O . GLN A 1 82 ? -9.099 8.338 18.923 1.00 95.81 82 GLN A O 1
ATOM 626 N N . ALA A 1 83 ? -11.229 7.885 18.370 1.00 95.88 83 ALA A N 1
ATOM 627 C CA . ALA A 1 83 ? -11.061 6.433 18.341 1.00 95.88 83 ALA A CA 1
ATOM 628 C C . ALA A 1 83 ? -10.086 5.986 17.237 1.00 95.88 83 ALA A C 1
ATOM 630 O O . ALA A 1 83 ? -9.176 5.199 17.515 1.00 95.88 83 ALA A O 1
ATOM 631 N N . LEU A 1 84 ? -10.208 6.539 16.022 1.00 97.44 84 LEU A N 1
ATOM 632 C CA . LEU A 1 84 ? -9.269 6.267 14.922 1.00 97.44 84 LEU A CA 1
ATOM 633 C C . LEU A 1 84 ? -7.844 6.717 15.269 1.00 97.44 84 LEU A C 1
ATOM 635 O O . LEU A 1 84 ? -6.898 5.958 15.069 1.00 97.44 84 LEU A O 1
ATOM 639 N N . ALA A 1 85 ? -7.679 7.902 15.863 1.00 97.31 85 ALA A N 1
ATOM 640 C CA . ALA A 1 85 ? -6.367 8.399 16.279 1.00 97.31 85 ALA A CA 1
ATOM 641 C C . ALA A 1 85 ? -5.702 7.491 17.332 1.00 97.31 85 ALA A C 1
ATOM 643 O O . ALA A 1 85 ? -4.512 7.187 17.233 1.00 97.31 85 ALA A O 1
ATOM 644 N N . ARG A 1 86 ? -6.466 7.001 18.320 1.00 97.62 86 ARG A N 1
ATOM 645 C CA . ARG A 1 86 ? -5.969 6.041 19.325 1.00 97.62 86 ARG A CA 1
ATOM 646 C C . ARG A 1 86 ? -5.563 4.711 18.691 1.00 97.62 86 ARG A C 1
ATOM 648 O O . ARG A 1 86 ? -4.519 4.165 19.045 1.00 97.62 86 ARG A O 1
ATOM 655 N N . ALA A 1 87 ? -6.363 4.200 17.757 1.00 97.94 87 ALA A N 1
ATOM 656 C CA . ALA A 1 87 ? -6.033 2.988 17.014 1.00 97.94 87 ALA A CA 1
ATOM 657 C C . ALA A 1 87 ? -4.739 3.157 16.203 1.00 97.94 87 ALA A C 1
ATOM 659 O O . ALA A 1 87 ? -3.822 2.350 16.354 1.00 97.94 87 ALA A O 1
ATOM 660 N N . ALA A 1 88 ? -4.618 4.242 15.433 1.00 97.06 88 ALA A N 1
ATOM 661 C CA . ALA A 1 88 ? -3.414 4.560 14.666 1.00 97.06 88 ALA A CA 1
ATOM 662 C C . ALA A 1 88 ? -2.171 4.667 15.566 1.00 97.06 88 ALA A C 1
ATOM 664 O O . ALA A 1 88 ? -1.130 4.096 15.247 1.00 97.06 88 ALA A O 1
ATOM 665 N N . TYR A 1 89 ? -2.292 5.307 16.735 1.00 96.94 89 TYR A N 1
ATOM 666 C CA . TYR A 1 89 ? -1.218 5.372 17.730 1.00 96.94 89 TYR A CA 1
ATOM 667 C C . TYR A 1 89 ? -0.764 3.977 18.192 1.00 96.94 89 TYR A C 1
ATOM 669 O O . TYR A 1 89 ? 0.429 3.670 18.208 1.00 96.94 89 TYR A O 1
ATOM 677 N N . HIS A 1 90 ? -1.705 3.096 18.539 1.00 97.19 90 HIS A N 1
ATOM 678 C CA . HIS A 1 90 ? -1.376 1.745 18.994 1.00 97.19 90 HIS A CA 1
ATOM 679 C C . HIS A 1 90 ? -0.788 0.856 17.891 1.00 97.19 90 HIS A C 1
ATOM 681 O O . HIS A 1 90 ? 0.088 0.038 18.195 1.00 97.19 90 HIS A O 1
ATOM 687 N N . LEU A 1 91 ? -1.246 1.003 16.647 1.00 96.88 91 LEU A N 1
ATOM 688 C CA . LEU A 1 91 ? -0.682 0.312 15.485 1.00 96.88 91 LEU A CA 1
ATOM 689 C C . LEU A 1 91 ? 0.736 0.817 15.177 1.00 96.88 91 LEU A C 1
ATOM 691 O O . LEU A 1 91 ? 1.647 0.010 14.991 1.00 96.88 91 LEU A O 1
ATOM 695 N N . GLY A 1 92 ? 0.949 2.135 15.233 1.00 94.88 92 GLY A N 1
ATOM 696 C CA . GLY A 1 92 ? 2.260 2.761 15.061 1.00 94.88 92 GLY A CA 1
ATOM 697 C C . GLY A 1 92 ? 3.278 2.297 16.105 1.00 94.88 92 GLY A C 1
ATOM 698 O O . GLY A 1 92 ? 4.384 1.903 15.743 1.00 94.88 92 GLY A O 1
ATOM 699 N N . ASN A 1 93 ? 2.884 2.212 17.382 1.00 95.38 93 ASN A N 1
ATOM 700 C CA . ASN A 1 93 ? 3.732 1.666 18.457 1.00 95.38 93 ASN A CA 1
ATOM 701 C C . ASN A 1 93 ? 4.139 0.198 18.242 1.00 95.38 93 ASN A C 1
ATOM 703 O O . ASN A 1 93 ? 5.060 -0.290 18.893 1.00 95.38 93 ASN A O 1
ATOM 707 N N . ARG A 1 94 ? 3.432 -0.522 17.367 1.00 95.38 94 ARG A N 1
ATOM 708 C CA . ARG A 1 94 ? 3.717 -1.913 16.994 1.00 95.38 94 ARG A CA 1
ATOM 709 C C . ARG A 1 94 ? 4.422 -2.027 15.644 1.00 95.38 94 ARG A C 1
ATOM 711 O O . ARG A 1 94 ? 4.650 -3.141 15.194 1.00 95.38 94 ARG A O 1
ATOM 718 N N . HIS A 1 95 ? 4.768 -0.901 15.017 1.00 93.38 95 HIS A N 1
ATOM 719 C CA . HIS A 1 95 ? 5.365 -0.846 13.683 1.00 93.38 95 HIS A CA 1
ATOM 720 C C . HIS A 1 95 ? 4.540 -1.578 12.611 1.00 93.38 95 HIS A C 1
ATOM 722 O 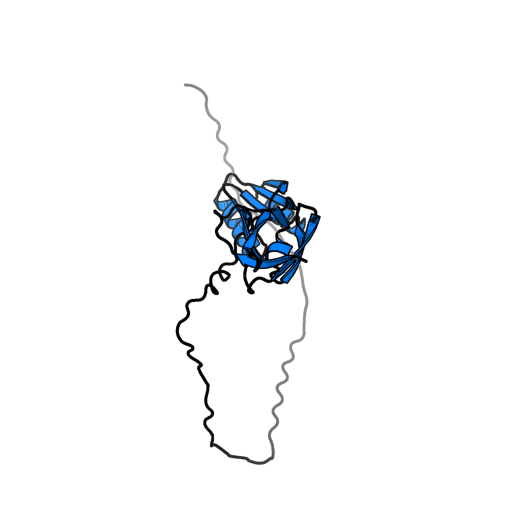O . HIS A 1 95 ? 5.092 -2.174 11.690 1.00 93.38 95 HIS A O 1
ATOM 728 N N . VAL A 1 96 ? 3.210 -1.526 12.726 1.00 95.50 96 VAL A N 1
ATOM 729 C CA . VAL A 1 96 ? 2.301 -2.090 11.722 1.00 95.50 96 VAL A CA 1
ATOM 730 C C . VAL A 1 96 ? 2.201 -1.125 10.540 1.00 95.50 96 VAL A C 1
ATOM 732 O O . VAL A 1 96 ? 2.053 0.081 10.737 1.00 95.50 96 VAL A O 1
ATOM 735 N N . ALA A 1 97 ? 2.266 -1.648 9.315 1.00 94.75 97 ALA A N 1
ATOM 736 C CA . ALA A 1 97 ? 1.958 -0.875 8.117 1.00 94.75 97 ALA A CA 1
ATOM 737 C C . ALA A 1 97 ? 0.456 -0.553 8.095 1.00 94.75 97 ALA A C 1
ATOM 739 O O . ALA A 1 97 ? -0.374 -1.458 8.168 1.00 94.75 97 ALA A O 1
ATOM 740 N N . VAL A 1 98 ? 0.106 0.731 8.022 1.00 96.75 98 VAL A N 1
ATOM 741 C CA . VAL A 1 98 ? -1.286 1.191 8.094 1.00 96.75 98 VAL A CA 1
ATOM 742 C C . VAL A 1 98 ? -1.544 2.210 7.004 1.00 96.75 98 VAL A C 1
ATOM 744 O O . VAL A 1 98 ? -0.814 3.189 6.893 1.00 96.75 98 VAL A O 1
ATOM 747 N N . GLU A 1 99 ? -2.594 2.000 6.224 1.00 97.06 99 GLU A N 1
ATOM 748 C CA . GLU A 1 99 ? -3.166 3.018 5.345 1.00 97.06 99 GLU A CA 1
ATOM 749 C C . GLU A 1 99 ? -4.159 3.848 6.150 1.00 97.06 99 GLU A C 1
ATOM 751 O O . GLU A 1 99 ? -5.035 3.299 6.826 1.00 97.06 99 GLU A O 1
ATOM 756 N N . VAL A 1 100 ? -4.019 5.167 6.080 1.00 96.38 100 VAL A N 1
ATOM 757 C CA . VAL A 1 100 ? -4.907 6.106 6.758 1.00 96.38 100 VAL A CA 1
ATOM 758 C C . VAL A 1 100 ? -5.783 6.767 5.706 1.00 96.38 100 VAL A C 1
ATOM 760 O O . VAL A 1 100 ? -5.287 7.375 4.762 1.00 96.38 100 VAL A O 1
ATOM 763 N N . GLY A 1 101 ? -7.096 6.668 5.874 1.00 94.44 101 GLY A N 1
ATOM 764 C CA . GLY A 1 101 ? -8.050 7.342 5.006 1.00 94.44 101 GLY A CA 1
ATOM 765 C C . GLY A 1 101 ? -9.143 8.050 5.789 1.00 94.44 101 GLY A C 1
ATOM 766 O O . GLY A 1 101 ? -9.185 8.040 7.021 1.00 94.44 101 GLY A O 1
ATOM 767 N N . GLU A 1 102 ? -10.053 8.691 5.063 1.00 94.44 102 GLU A N 1
ATOM 768 C CA . GLU A 1 102 ? -11.159 9.417 5.676 1.00 94.44 102 GLU A CA 1
ATOM 769 C C . GLU A 1 102 ? -12.122 8.445 6.375 1.00 94.44 102 GLU A C 1
ATOM 771 O O . GLU A 1 102 ? -12.836 7.666 5.742 1.00 94.44 102 GLU A O 1
ATOM 776 N N . GLY A 1 103 ? -12.111 8.464 7.711 1.00 96.00 103 GLY A N 1
ATOM 777 C CA . GLY A 1 103 ? -12.971 7.614 8.536 1.00 96.00 103 GLY A CA 1
ATOM 778 C C . GLY A 1 103 ? -12.554 6.140 8.599 1.00 96.00 103 GLY A C 1
ATOM 779 O O . GLY A 1 103 ? -13.348 5.312 9.058 1.00 96.00 103 GLY A O 1
ATOM 780 N N . PHE A 1 104 ? -11.346 5.781 8.145 1.00 97.62 104 PHE A N 1
ATOM 781 C CA . PHE A 1 104 ? -10.867 4.402 8.220 1.00 97.62 104 PHE A CA 1
ATOM 782 C C . PHE A 1 104 ? -9.349 4.270 8.384 1.00 97.62 104 PHE A C 1
ATOM 784 O O . PHE A 1 104 ? -8.575 5.142 7.994 1.00 97.62 104 PHE A O 1
ATOM 791 N N . LEU A 1 105 ? -8.943 3.120 8.916 1.00 98.25 105 LEU A N 1
ATOM 792 C CA . LEU A 1 105 ? -7.583 2.590 8.862 1.00 98.25 105 LEU A CA 1
ATOM 793 C C . LEU A 1 105 ? -7.625 1.248 8.132 1.00 98.25 105 LEU A C 1
ATOM 795 O O . LEU A 1 105 ? -8.527 0.453 8.397 1.00 98.25 105 LEU A O 1
ATOM 799 N N . ALA A 1 106 ? -6.679 0.976 7.240 1.00 98.25 106 ALA A N 1
ATOM 800 C CA . ALA A 1 106 ? -6.530 -0.345 6.633 1.00 98.25 106 ALA A CA 1
ATOM 801 C C . ALA A 1 106 ? -5.155 -0.944 6.937 1.00 98.25 106 ALA A C 1
ATOM 803 O O . ALA A 1 106 ? -4.171 -0.220 7.083 1.00 98.25 106 ALA A O 1
ATOM 804 N N . LEU A 1 107 ? -5.108 -2.265 7.077 1.00 97.88 107 LEU A N 1
ATOM 805 C CA . LEU A 1 107 ? -3.914 -3.037 7.413 1.00 97.88 107 LEU A CA 1
ATOM 806 C C . LEU A 1 107 ? -4.064 -4.482 6.928 1.00 97.88 107 LEU A C 1
ATOM 808 O O . LEU A 1 107 ? -5.179 -4.941 6.681 1.00 97.88 107 LEU A O 1
ATOM 812 N N . GLU A 1 108 ? -2.960 -5.215 6.828 1.00 96.69 108 GLU A N 1
ATOM 813 C CA . GLU A 1 108 ? -2.979 -6.649 6.512 1.00 96.69 108 GLU A CA 1
ATOM 814 C C . GLU A 1 108 ? -3.813 -7.450 7.526 1.00 96.69 108 GLU A C 1
ATOM 816 O O . GLU A 1 108 ? -3.931 -7.077 8.697 1.00 96.69 108 GLU A O 1
ATOM 821 N N . ARG A 1 109 ? -4.414 -8.561 7.079 1.00 96.44 109 ARG A N 1
ATOM 822 C CA . ARG A 1 109 ? -5.277 -9.392 7.932 1.00 96.44 109 ARG A CA 1
ATOM 823 C C . ARG A 1 109 ? -4.501 -10.026 9.081 1.00 96.44 109 ARG A C 1
ATOM 825 O O . ARG A 1 109 ? -3.636 -10.869 8.876 1.00 96.44 109 ARG A O 1
ATOM 832 N N . ASP A 1 110 ? -4.909 -9.690 10.300 1.00 97.12 110 ASP A N 1
ATOM 833 C CA . ASP A 1 110 ? -4.330 -10.206 11.535 1.00 97.12 110 ASP A CA 1
ATOM 834 C C . ASP A 1 110 ? -5.407 -10.278 12.631 1.00 97.12 110 ASP A C 1
ATOM 836 O O . ASP A 1 110 ? -6.020 -9.282 13.016 1.00 97.12 110 ASP A O 1
ATOM 840 N N . HIS A 1 111 ? -5.651 -11.476 13.157 1.00 96.44 111 HIS A N 1
ATOM 841 C CA . HIS A 1 111 ? -6.698 -11.706 14.155 1.00 96.44 111 HIS A CA 1
ATOM 842 C C . HIS A 1 111 ? -6.402 -11.064 15.526 1.00 96.44 111 HIS A C 1
ATOM 844 O O . HIS A 1 111 ? -7.336 -10.707 16.247 1.00 96.44 111 HIS A O 1
ATOM 850 N N . VAL A 1 112 ? -5.128 -10.893 15.894 1.00 97.69 112 VAL A N 1
ATOM 851 C CA . VAL A 1 112 ? -4.712 -10.238 17.145 1.00 97.69 112 VAL A CA 1
ATOM 852 C C . VAL A 1 112 ? -4.944 -8.735 17.036 1.00 97.69 112 VAL A C 1
ATOM 854 O O . VAL A 1 112 ? -5.509 -8.122 17.948 1.00 97.69 112 VAL A O 1
ATOM 857 N N . LEU A 1 113 ? -4.551 -8.137 15.909 1.00 98.06 113 LEU A N 1
ATOM 858 C CA . LEU A 1 113 ? -4.786 -6.717 15.651 1.00 98.06 113 LEU A CA 1
ATOM 859 C C . LEU A 1 113 ? -6.281 -6.423 15.506 1.00 98.06 113 LEU A C 1
ATOM 861 O O . LEU A 1 113 ? -6.746 -5.426 16.052 1.00 98.06 113 LEU A O 1
ATOM 865 N N . ARG A 1 114 ? -7.052 -7.317 14.878 1.00 98.38 114 ARG A N 1
ATOM 866 C CA . ARG A 1 114 ? -8.520 -7.239 14.840 1.00 98.38 114 ARG A CA 1
ATOM 867 C C . ARG A 1 114 ? -9.125 -7.116 16.235 1.00 98.38 114 ARG A C 1
ATOM 869 O O . ARG A 1 114 ? -9.822 -6.141 16.501 1.00 98.38 114 ARG A O 1
ATOM 876 N N . ALA A 1 115 ? -8.812 -8.053 17.132 1.00 98.06 115 ALA A N 1
ATOM 877 C CA . ALA A 1 115 ? -9.352 -8.048 18.491 1.00 98.06 115 ALA A CA 1
ATOM 878 C C . ALA A 1 115 ? -8.971 -6.772 19.263 1.00 98.06 115 ALA A C 1
ATOM 880 O O . ALA A 1 115 ? -9.775 -6.228 20.021 1.00 98.06 115 ALA A O 1
ATOM 881 N N . MET A 1 116 ? -7.755 -6.257 19.046 1.00 97.75 116 MET A N 1
ATOM 882 C CA . MET A 1 116 ? -7.323 -4.983 19.622 1.00 97.75 116 MET A CA 1
ATOM 883 C C . MET A 1 116 ? -8.167 -3.807 19.109 1.00 97.75 116 MET A C 1
ATOM 885 O O . MET A 1 116 ? -8.612 -2.986 19.909 1.00 97.75 116 MET A O 1
ATOM 889 N N . LEU A 1 117 ? -8.384 -3.716 17.795 1.00 98.06 117 LEU A N 1
ATOM 890 C CA . LEU A 1 117 ? -9.136 -2.627 17.166 1.00 98.06 117 LEU A CA 1
ATOM 891 C C . LEU A 1 117 ? -10.615 -2.654 17.573 1.00 98.06 117 LEU A C 1
ATOM 893 O O . LEU A 1 117 ? -11.172 -1.613 17.925 1.00 98.06 117 LEU A O 1
ATOM 897 N N . GLU A 1 118 ? -11.219 -3.839 17.621 1.00 97.62 118 GLU A N 1
ATOM 898 C CA . GLU A 1 118 ? -12.579 -4.041 18.135 1.00 97.62 118 GLU A CA 1
ATOM 899 C C . GLU A 1 118 ? -12.672 -3.651 19.622 1.00 97.62 118 GLU A C 1
ATOM 901 O O . GLU A 1 118 ? -13.590 -2.935 20.022 1.00 97.62 118 GLU A O 1
ATOM 906 N N . GLY A 1 119 ? -11.672 -4.011 20.436 1.00 96.56 119 GLY A N 1
ATOM 907 C CA . GLY A 1 119 ? -11.577 -3.597 21.842 1.00 96.56 119 GLY A CA 1
ATOM 908 C C . GLY A 1 119 ? -11.403 -2.085 22.050 1.00 96.56 119 GLY A C 1
ATOM 909 O O . GLY A 1 119 ? -11.743 -1.562 23.112 1.00 96.56 119 GLY A O 1
ATOM 910 N N . LEU A 1 120 ? -10.913 -1.361 21.039 1.00 95.44 120 LEU A N 1
ATOM 911 C CA . LEU A 1 120 ? -10.848 0.105 21.020 1.00 95.44 120 LEU A CA 1
ATOM 912 C C . LEU A 1 120 ? -12.149 0.762 20.527 1.00 95.44 120 LEU A C 1
ATOM 914 O O . LEU A 1 120 ? -12.240 1.991 20.556 1.00 95.44 120 LEU A O 1
ATOM 918 N N . GLY A 1 121 ? -13.144 -0.037 20.127 1.00 95.38 121 GLY A N 1
ATOM 919 C CA . GLY A 1 121 ? -14.464 0.413 19.684 1.00 95.38 121 GLY A CA 1
ATOM 920 C C . GLY A 1 121 ? -14.601 0.613 18.173 1.00 95.38 121 GLY A C 1
ATOM 921 O O . GLY A 1 121 ? -15.562 1.249 17.743 1.00 95.38 121 GLY A O 1
ATOM 922 N N . LEU A 1 122 ? -13.660 0.114 17.362 1.00 98.12 122 LEU A N 1
ATOM 923 C CA . LEU A 1 122 ? -13.744 0.196 15.902 1.00 98.12 122 LEU A CA 1
ATOM 924 C C . LEU A 1 122 ? -14.554 -0.979 15.342 1.00 98.12 122 LEU A C 1
ATOM 926 O O . LEU A 1 122 ? -14.501 -2.095 15.856 1.00 98.12 122 LEU A O 1
ATOM 930 N N . THR A 1 123 ? -15.266 -0.741 14.242 1.00 98.31 123 THR A N 1
ATOM 931 C CA . THR A 1 123 ? -15.854 -1.817 13.430 1.00 98.31 123 THR A CA 1
ATOM 932 C C . THR A 1 123 ? -14.821 -2.272 12.411 1.00 98.31 123 THR A C 1
ATOM 934 O O . THR A 1 123 ? -14.333 -1.444 11.645 1.00 98.31 123 THR A O 1
ATOM 937 N N . VAL A 1 124 ? -14.476 -3.559 12.401 1.00 98.38 124 VAL A N 1
ATOM 938 C CA . VAL A 1 124 ? -13.432 -4.105 11.525 1.00 98.38 124 VAL A CA 1
ATOM 939 C C . VAL A 1 124 ? -14.044 -5.080 10.520 1.00 98.38 124 VAL A C 1
ATOM 941 O O . VAL A 1 124 ? -14.635 -6.088 10.903 1.00 98.38 124 VAL A O 1
ATOM 944 N N . GLU A 1 125 ? -13.864 -4.822 9.231 1.00 98.25 125 GLU A N 1
ATOM 945 C CA . GLU A 1 125 ? -14.343 -5.659 8.122 1.00 98.25 125 GLU A CA 1
ATOM 946 C C . GLU A 1 125 ? -13.164 -6.202 7.305 1.00 98.25 125 GLU A C 1
ATOM 948 O O . GLU A 1 125 ? -12.128 -5.552 7.213 1.00 98.25 125 GLU A O 1
ATOM 953 N N . ASP A 1 126 ? -13.287 -7.410 6.753 1.00 98.12 126 ASP A N 1
ATOM 954 C CA . ASP A 1 126 ? -12.317 -7.915 5.772 1.00 98.12 126 ASP A CA 1
ATOM 955 C C . ASP A 1 126 ? -12.666 -7.360 4.381 1.00 98.12 126 ASP A C 1
ATOM 957 O O . ASP A 1 126 ? -13.844 -7.269 4.025 1.00 98.12 126 ASP A O 1
ATOM 961 N N . ALA A 1 127 ? -11.655 -7.021 3.583 1.00 97.81 127 ALA A N 1
ATOM 962 C CA . ALA A 1 127 ? -11.825 -6.521 2.224 1.00 97.81 127 ALA A CA 1
ATOM 963 C C . ALA A 1 127 ? -10.698 -7.001 1.298 1.00 97.81 127 ALA A C 1
ATOM 965 O O . ALA A 1 127 ? -9.585 -7.267 1.741 1.00 97.81 127 ALA A O 1
ATOM 966 N N . GLU A 1 128 ? -10.989 -7.054 0.000 1.00 98.00 128 GLU A N 1
ATOM 967 C CA . GLU A 1 128 ? -10.003 -7.216 -1.072 1.00 98.00 128 GLU A CA 1
ATOM 968 C C . GLU A 1 128 ? -9.862 -5.865 -1.772 1.00 98.00 128 GLU A C 1
ATOM 970 O O . GLU A 1 128 ? -10.796 -5.409 -2.441 1.00 98.00 128 GLU A O 1
ATOM 975 N N . ARG A 1 129 ? -8.739 -5.175 -1.557 1.00 97.19 129 ARG A N 1
ATOM 976 C CA . ARG A 1 129 ? -8.508 -3.852 -2.158 1.00 97.19 129 ARG A CA 1
ATOM 977 C C . ARG A 1 129 ? -7.022 -3.533 -2.305 1.00 97.19 129 ARG A C 1
ATOM 979 O O . ARG A 1 129 ? -6.206 -4.134 -1.611 1.00 97.19 129 ARG A O 1
ATOM 986 N N . PRO A 1 130 ? -6.662 -2.566 -3.168 1.00 97.44 130 PRO A N 1
ATOM 987 C CA . PRO A 1 130 ? -5.333 -1.979 -3.147 1.00 97.44 130 PRO A CA 1
ATOM 988 C C . PRO A 1 130 ? -4.998 -1.435 -1.764 1.00 97.44 130 PRO A C 1
ATOM 990 O O . PRO A 1 130 ? -5.811 -0.718 -1.175 1.00 97.44 130 PRO A O 1
ATOM 993 N N . PHE A 1 131 ? -3.812 -1.788 -1.279 1.00 97.00 131 PHE A N 1
ATOM 994 C CA . PHE A 1 131 ? -3.313 -1.390 0.028 1.00 97.00 131 PHE A CA 1
ATOM 995 C C . PHE A 1 131 ? -2.157 -0.407 -0.127 1.00 97.00 131 PHE A C 1
ATOM 997 O O . PHE A 1 131 ? -1.131 -0.756 -0.711 1.00 97.00 131 PHE A O 1
ATOM 1004 N N . GLU A 1 132 ? -2.312 0.820 0.368 1.00 96.25 132 GLU A N 1
ATOM 1005 C CA . GLU A 1 132 ? -1.305 1.885 0.280 1.00 96.25 132 GLU A CA 1
ATOM 1006 C C . GLU A 1 132 ? -0.970 2.447 1.668 1.00 96.25 132 GLU A C 1
ATOM 1008 O O . GLU A 1 132 ? -1.351 3.569 1.997 1.00 96.25 132 GLU A O 1
ATOM 1013 N N . PRO A 1 133 ? -0.240 1.694 2.507 1.00 95.12 133 PRO A N 1
ATOM 1014 C CA . PRO A 1 133 ? 0.083 2.139 3.853 1.00 95.12 133 PRO A CA 1
ATOM 1015 C C . PRO A 1 133 ? 0.984 3.370 3.860 1.00 95.12 133 PRO A C 1
ATOM 1017 O O . PRO A 1 133 ? 1.802 3.571 2.958 1.00 95.12 133 PRO A O 1
ATOM 1020 N N . GLU A 1 134 ? 0.867 4.179 4.905 1.00 92.50 134 GLU A N 1
ATOM 1021 C CA . GLU A 1 134 ? 1.669 5.378 5.105 1.00 92.50 134 GLU A CA 1
ATOM 1022 C C . GLU A 1 134 ? 3.168 5.061 5.100 1.00 92.50 134 GLU A C 1
ATOM 1024 O O . GLU A 1 134 ? 3.632 4.034 5.605 1.00 92.50 134 GLU A O 1
ATOM 1029 N N . GLY A 1 135 ? 3.950 5.958 4.496 1.00 82.88 135 GLY A N 1
ATOM 1030 C CA . GLY A 1 135 ? 5.405 5.862 4.553 1.00 82.88 135 GLY A CA 1
ATOM 1031 C C . GLY A 1 135 ? 5.897 6.091 5.982 1.00 82.88 135 GLY A C 1
ATOM 1032 O O . GLY A 1 135 ? 5.380 6.948 6.693 1.00 82.88 135 GLY A O 1
ATOM 1033 N N . GLY A 1 136 ? 6.928 5.358 6.408 1.00 73.62 136 GLY A N 1
ATOM 1034 C CA . GLY A 1 136 ? 7.553 5.617 7.705 1.00 73.62 136 GLY A CA 1
ATOM 1035 C C . GLY A 1 136 ? 8.066 7.060 7.800 1.00 73.62 136 GLY A C 1
ATOM 1036 O O . GLY A 1 136 ? 8.564 7.612 6.817 1.00 73.62 136 GLY A O 1
ATOM 1037 N N . ALA A 1 137 ? 8.014 7.652 8.998 1.00 61.88 137 ALA A N 1
ATOM 1038 C CA . ALA A 1 137 ? 8.402 9.048 9.253 1.00 61.88 137 ALA A CA 1
ATOM 1039 C C . ALA A 1 137 ? 9.846 9.404 8.830 1.00 61.88 137 ALA A C 1
ATOM 1041 O O . ALA A 1 137 ? 10.178 10.575 8.676 1.00 61.88 137 ALA A O 1
ATOM 1042 N N . TYR A 1 138 ? 10.697 8.398 8.607 1.00 58.94 138 TYR A N 1
ATOM 1043 C CA . TYR A 1 138 ? 12.103 8.548 8.222 1.00 58.94 138 TYR A CA 1
ATOM 1044 C C . TYR A 1 138 ? 12.406 8.120 6.777 1.00 58.94 138 TYR A C 1
ATOM 1046 O O . TYR A 1 138 ? 13.556 8.173 6.351 1.00 58.94 138 TYR A O 1
ATOM 1054 N N . ALA A 1 139 ? 11.397 7.723 5.993 1.00 55.62 139 ALA A N 1
ATOM 1055 C CA . ALA A 1 139 ? 11.593 7.322 4.597 1.00 55.62 139 ALA A CA 1
ATOM 1056 C C . ALA A 1 139 ? 11.961 8.505 3.673 1.00 55.62 139 ALA A C 1
ATOM 1058 O O . ALA A 1 139 ? 12.508 8.300 2.595 1.00 55.62 139 ALA A O 1
ATOM 1059 N N . HIS A 1 140 ? 11.722 9.750 4.104 1.00 46.66 140 HIS A N 1
ATOM 1060 C CA . HIS A 1 140 ? 11.998 10.972 3.333 1.00 46.66 140 HIS A CA 1
ATOM 1061 C C . HIS A 1 140 ? 13.461 11.472 3.411 1.00 46.66 140 HIS A C 1
ATOM 1063 O O . HIS A 1 140 ? 13.744 12.602 3.027 1.00 46.66 140 HIS A O 1
ATOM 1069 N N . GLY A 1 141 ? 14.413 10.664 3.896 1.00 40.66 141 GLY A N 1
ATOM 1070 C CA . GLY A 1 141 ? 15.799 11.098 4.141 1.00 40.66 141 GLY A CA 1
ATOM 1071 C C . GLY A 1 141 ? 16.819 10.883 3.012 1.00 40.66 141 GLY A C 1
ATOM 1072 O O . GLY A 1 141 ? 17.985 11.228 3.195 1.00 40.66 141 GLY A O 1
ATOM 1073 N N . HIS A 1 142 ? 16.443 10.296 1.869 1.00 39.97 142 HIS A N 1
ATOM 1074 C CA . HIS A 1 142 ? 17.408 9.909 0.822 1.00 39.97 142 HIS A CA 1
ATOM 1075 C C . HIS A 1 142 ? 17.040 10.395 -0.588 1.00 39.97 142 HIS A C 1
ATOM 1077 O O . HIS A 1 142 ? 17.380 9.757 -1.580 1.00 39.97 142 HIS A O 1
ATOM 1083 N N . ALA A 1 143 ? 16.378 11.549 -0.697 1.00 40.66 143 ALA A N 1
ATOM 1084 C CA . ALA A 1 143 ? 16.449 12.326 -1.929 1.00 40.66 143 ALA A CA 1
ATOM 1085 C C . ALA A 1 143 ? 17.795 13.069 -1.931 1.00 40.66 143 ALA A C 1
ATOM 1087 O O . ALA A 1 143 ? 18.080 13.855 -1.032 1.00 40.66 143 ALA A O 1
ATOM 1088 N N . HIS A 1 144 ? 18.649 12.752 -2.900 1.00 39.59 144 HIS A N 1
ATOM 1089 C CA . HIS A 1 144 ? 19.982 13.319 -3.064 1.00 39.59 144 HIS A CA 1
ATOM 1090 C C . HIS A 1 144 ? 19.957 14.854 -3.152 1.00 39.59 144 HIS A C 1
ATOM 1092 O O . HIS A 1 144 ? 19.630 15.395 -4.206 1.00 39.59 144 HIS A O 1
ATOM 1098 N N . ASP A 1 145 ? 20.403 15.540 -2.098 1.00 34.75 145 ASP A N 1
ATOM 1099 C CA . ASP A 1 145 ? 21.108 16.810 -2.261 1.00 34.75 145 ASP A CA 1
ATOM 1100 C C . ASP A 1 145 ? 22.603 16.489 -2.359 1.00 34.75 145 ASP A C 1
ATOM 1102 O O . ASP A 1 145 ? 23.216 15.924 -1.448 1.00 34.75 145 ASP A O 1
ATOM 1106 N N . GLN A 1 146 ? 23.181 16.750 -3.528 1.00 52.03 146 GLN A N 1
ATOM 1107 C CA . GLN A 1 146 ? 24.623 16.689 -3.706 1.00 52.03 146 GLN A CA 1
ATOM 1108 C C . GLN A 1 146 ? 25.237 17.925 -3.048 1.00 52.03 146 GLN A C 1
ATOM 1110 O O . GLN A 1 146 ? 25.290 18.991 -3.654 1.00 52.03 146 GLN A O 1
ATOM 1115 N N . GLY A 1 147 ? 25.741 17.772 -1.825 1.00 44.75 147 GLY A N 1
ATOM 1116 C CA . GLY A 1 147 ? 26.436 18.857 -1.143 1.00 44.75 147 GLY A CA 1
ATOM 1117 C C . GLY A 1 147 ? 27.170 18.420 0.118 1.00 44.75 147 GLY A C 1
ATOM 1118 O O . GLY A 1 147 ? 26.595 18.396 1.193 1.00 44.75 147 GLY A O 1
ATOM 1119 N N . GLN A 1 148 ? 28.477 18.183 -0.027 1.00 47.41 148 GLN A N 1
ATOM 1120 C CA . GLN A 1 148 ? 29.500 18.205 1.028 1.00 47.41 148 GLN A CA 1
ATOM 1121 C C . GLN A 1 148 ? 29.490 17.057 2.054 1.00 47.41 148 GLN A C 1
ATOM 1123 O O . GLN A 1 148 ? 28.809 17.066 3.076 1.00 47.41 148 GLN A O 1
ATOM 1128 N N . GLY A 1 149 ? 30.385 16.092 1.828 1.00 42.56 149 GLY A N 1
ATOM 1129 C CA . GLY A 1 149 ? 30.811 15.158 2.860 1.00 42.56 149 GLY A CA 1
ATOM 1130 C C . GLY A 1 149 ? 31.590 15.875 3.965 1.00 42.56 149 GLY A C 1
ATOM 1131 O O . GLY A 1 149 ? 32.721 16.308 3.753 1.00 42.56 149 GLY A O 1
ATOM 1132 N N . HIS A 1 150 ? 31.024 15.929 5.168 1.00 45.06 150 HIS A N 1
ATOM 1133 C CA . HIS A 1 150 ? 31.790 16.142 6.392 1.00 45.06 150 HIS A CA 1
ATOM 1134 C C . HIS A 1 150 ? 32.079 14.787 7.039 1.00 45.06 150 HIS A C 1
ATOM 1136 O O . HIS A 1 150 ? 31.340 14.287 7.884 1.00 45.06 150 HIS A O 1
ATOM 1142 N N . GLY A 1 151 ? 33.177 14.171 6.599 1.00 40.88 151 GLY A N 1
ATOM 1143 C CA . GLY A 1 151 ? 33.784 13.052 7.304 1.00 40.88 151 GLY A CA 1
ATOM 1144 C C . GLY A 1 151 ? 34.390 13.541 8.616 1.00 40.88 151 GLY A C 1
ATOM 1145 O O . GLY A 1 151 ? 35.458 14.149 8.615 1.00 40.88 151 GLY A O 1
ATOM 1146 N N . HIS A 1 152 ? 33.737 13.257 9.741 1.00 44.28 152 HIS A N 1
ATOM 1147 C CA . HIS A 1 152 ? 34.372 13.360 11.052 1.00 44.28 152 HIS A CA 1
ATOM 1148 C C . HIS A 1 152 ? 35.282 12.147 11.261 1.00 44.28 152 HIS A C 1
ATOM 1150 O O . HIS A 1 152 ? 34.912 11.141 11.863 1.00 44.28 152 HIS A O 1
ATOM 1156 N N . GLY A 1 153 ? 36.494 12.243 10.713 1.00 40.00 153 GLY A N 1
ATOM 1157 C CA . GLY A 1 153 ? 37.601 11.381 11.094 1.00 40.00 153 GLY A CA 1
ATOM 1158 C C . GLY A 1 153 ? 38.031 11.719 12.518 1.00 40.00 153 GLY A C 1
ATOM 1159 O O . GLY A 1 153 ? 38.662 12.749 12.746 1.00 40.00 153 GLY A O 1
ATOM 1160 N N . HIS A 1 154 ? 37.708 10.852 13.478 1.00 43.25 154 HIS A N 1
ATOM 1161 C CA . HIS A 1 154 ? 38.343 10.879 14.793 1.00 43.25 154 HIS A CA 1
ATOM 1162 C C . HIS A 1 154 ? 39.786 10.387 14.644 1.00 43.25 154 HIS A C 1
ATOM 1164 O O . HIS A 1 154 ? 40.087 9.197 14.742 1.00 43.25 154 HIS A O 1
ATOM 1170 N N . GLY A 1 155 ? 40.662 11.339 14.325 1.00 39.50 155 GLY A N 1
ATOM 1171 C CA . GLY A 1 155 ? 42.105 11.182 14.359 1.00 39.50 155 GLY A CA 1
ATOM 1172 C C . GLY A 1 155 ? 42.579 10.846 15.769 1.00 39.50 155 GLY A C 1
ATOM 1173 O O . GLY A 1 155 ? 42.137 11.434 16.755 1.00 39.50 155 GLY A O 1
ATOM 1174 N N . ARG A 1 156 ? 43.473 9.861 15.818 1.00 44.84 156 ARG A N 1
ATOM 1175 C CA . ARG A 1 156 ? 44.209 9.390 16.987 1.00 44.84 156 ARG A CA 1
ATOM 1176 C C . ARG A 1 156 ? 45.006 10.532 17.619 1.00 44.84 156 ARG A C 1
ATOM 1178 O O . ARG A 1 156 ? 45.699 11.252 16.905 1.00 44.84 156 ARG A O 1
ATOM 1185 N N . ALA A 1 157 ? 44.965 10.620 18.944 1.00 44.28 157 ALA A N 1
ATOM 1186 C CA . ALA A 1 157 ? 46.045 11.200 19.726 1.00 44.28 157 ALA A CA 1
ATOM 1187 C C . ALA A 1 157 ? 46.776 10.040 20.408 1.00 44.28 157 ALA A C 1
ATOM 1189 O O . ALA A 1 157 ? 46.181 9.288 21.181 1.00 44.28 157 ALA A O 1
ATOM 1190 N N . ASP A 1 158 ? 48.032 9.867 20.015 1.00 45.25 158 ASP A N 1
ATOM 1191 C CA . ASP A 1 158 ? 49.023 9.038 20.685 1.00 45.25 158 ASP A CA 1
ATOM 1192 C C . ASP A 1 158 ? 49.464 9.690 22.011 1.00 45.25 158 ASP A C 1
ATOM 1194 O O . ASP A 1 158 ? 49.310 10.893 22.214 1.00 45.25 158 ASP A O 1
ATOM 1198 N N . GLU A 1 159 ? 50.098 8.856 22.838 1.00 43.69 159 GLU A N 1
ATOM 1199 C CA . GLU A 1 159 ? 50.995 9.175 23.964 1.00 43.69 159 GLU A CA 1
ATOM 1200 C C . GLU A 1 159 ? 50.386 9.309 25.373 1.00 43.69 159 GLU A C 1
ATOM 1202 O O . GLU A 1 159 ? 49.906 10.348 25.818 1.00 43.69 159 GLU A O 1
ATOM 1207 N N . GLY A 1 160 ? 50.519 8.216 26.132 1.00 43.28 160 GLY A N 1
ATOM 1208 C CA . GLY A 1 160 ? 50.283 8.158 27.573 1.00 43.28 160 GLY A CA 1
ATOM 1209 C C . GLY A 1 160 ? 50.563 6.766 28.135 1.00 43.28 160 GLY A C 1
ATOM 1210 O O . GLY A 1 160 ? 49.672 6.118 28.674 1.00 43.28 160 GLY A O 1
ATOM 1211 N N . GLY A 1 161 ? 51.780 6.254 27.939 1.00 43.59 161 GLY A N 1
ATOM 1212 C CA . GLY A 1 161 ? 52.191 4.975 28.511 1.00 43.59 161 GLY A CA 1
ATOM 1213 C C . GLY A 1 161 ? 52.431 5.081 30.013 1.00 43.59 161 GLY A C 1
ATOM 1214 O O . GLY A 1 161 ? 53.262 5.877 30.419 1.00 43.59 161 GLY A O 1
ATOM 1215 N N . HIS A 1 162 ? 51.787 4.223 30.809 1.00 44.25 162 HIS A N 1
ATOM 1216 C CA . HIS A 1 162 ? 52.279 3.792 32.122 1.00 44.25 162 HIS A CA 1
ATOM 1217 C C . HIS A 1 162 ? 51.786 2.373 32.418 1.00 44.25 162 HIS A C 1
ATOM 1219 O O . HIS A 1 162 ? 50.611 2.142 32.691 1.00 44.25 162 HIS A O 1
ATOM 1225 N N . GLY A 1 163 ? 52.709 1.414 32.351 1.00 41.34 163 GLY A N 1
ATOM 1226 C CA . GLY A 1 163 ? 52.525 0.078 32.896 1.00 41.34 163 GLY A CA 1
ATOM 1227 C C . GLY A 1 163 ? 53.059 0.000 34.323 1.00 41.34 163 GLY A C 1
ATOM 1228 O O . GLY A 1 163 ? 54.191 0.395 34.564 1.00 41.34 163 GLY A O 1
ATOM 1229 N N . HIS A 1 164 ? 52.265 -0.573 35.224 1.00 42.09 164 HIS A N 1
ATOM 1230 C CA . HIS A 1 164 ? 52.676 -1.271 36.447 1.00 42.09 164 HIS A CA 1
ATOM 1231 C C . HIS A 1 164 ? 51.578 -2.332 36.681 1.00 42.09 164 HIS A C 1
ATOM 1233 O O . HIS A 1 164 ? 50.400 -2.023 36.566 1.00 42.09 164 HIS A O 1
ATOM 1239 N N . GLY A 1 165 ? 51.834 -3.624 36.876 1.00 37.91 165 GLY A N 1
ATOM 1240 C CA . GLY A 1 165 ? 52.912 -4.219 37.655 1.00 37.91 165 GLY A CA 1
ATOM 1241 C C . GLY A 1 165 ? 52.346 -4.668 39.007 1.00 37.91 165 GLY A C 1
ATOM 1242 O O . GLY A 1 165 ? 52.378 -3.907 39.959 1.00 37.91 165 GLY A O 1
ATOM 1243 N N . ASN A 1 166 ? 51.782 -5.879 39.007 1.00 40.84 166 ASN A N 1
ATOM 1244 C CA . ASN A 1 166 ? 51.239 -6.732 40.079 1.00 40.84 166 ASN A CA 1
ATOM 1245 C C . ASN A 1 166 ? 51.646 -6.437 41.551 1.00 40.84 166 ASN A C 1
ATOM 1247 O O . ASN A 1 166 ? 52.838 -6.333 41.827 1.00 40.84 166 ASN A O 1
ATOM 1251 N N . ALA A 1 167 ? 50.676 -6.463 42.488 1.00 40.31 167 ALA A N 1
ATOM 1252 C CA . ALA A 1 167 ? 50.613 -7.382 43.651 1.00 40.31 167 ALA A CA 1
ATOM 1253 C C . ALA A 1 167 ? 49.866 -6.826 44.895 1.00 40.31 167 ALA A C 1
ATOM 1255 O O . ALA A 1 167 ? 50.105 -5.708 45.337 1.00 40.31 167 ALA A O 1
ATOM 1256 N N . SER A 1 168 ? 49.089 -7.728 45.517 1.00 43.94 168 SER A N 1
ATOM 1257 C CA . SER A 1 168 ? 48.788 -7.847 46.961 1.00 43.94 168 SER A CA 1
ATOM 1258 C C . SER A 1 168 ? 47.665 -7.017 47.613 1.00 43.94 168 SER A C 1
ATOM 1260 O O . SER A 1 168 ? 47.832 -5.847 47.925 1.00 43.94 168 SER A O 1
ATOM 1262 N N . GLY A 1 169 ? 46.621 -7.741 48.048 1.00 41.72 169 GLY A N 1
ATOM 1263 C CA . GLY A 1 169 ? 46.135 -7.676 49.435 1.00 41.72 169 GLY A CA 1
ATOM 1264 C C . GLY A 1 169 ? 44.842 -6.899 49.708 1.00 41.72 169 GLY A C 1
ATOM 1265 O O . GLY A 1 169 ? 44.797 -5.686 49.560 1.00 41.72 169 GLY A O 1
ATOM 1266 N N . GLY A 1 170 ? 43.836 -7.597 50.250 1.00 39.06 170 GLY A N 1
ATOM 1267 C CA . GLY A 1 170 ? 42.744 -6.981 51.012 1.00 39.06 170 GLY A CA 1
ATOM 1268 C C . GLY A 1 170 ? 41.371 -7.550 50.680 1.00 39.06 170 GLY A C 1
ATOM 1269 O O . GLY A 1 170 ? 40.711 -7.074 49.767 1.00 39.06 170 GLY A O 1
ATOM 1270 N N . GLY A 1 171 ? 40.952 -8.577 51.419 1.00 46.69 171 GLY A N 1
ATOM 1271 C CA . GLY A 1 171 ? 39.586 -9.082 51.366 1.00 46.69 171 GLY A CA 1
ATOM 1272 C C . GLY A 1 171 ? 38.608 -8.174 52.105 1.00 46.69 171 GLY A C 1
ATOM 1273 O O . GLY A 1 171 ? 38.927 -7.680 53.183 1.00 46.69 171 GLY A O 1
ATOM 1274 N N . TYR A 1 172 ? 37.403 -8.044 51.558 1.00 48.81 172 TYR A N 1
ATOM 1275 C CA . TYR A 1 172 ? 36.187 -7.749 52.311 1.00 48.81 172 TYR A CA 1
ATOM 1276 C C . TYR A 1 172 ? 35.044 -8.512 51.642 1.00 48.81 172 TYR A C 1
ATOM 1278 O O . TYR A 1 172 ? 34.681 -8.268 50.493 1.00 48.81 172 TYR A O 1
ATOM 1286 N N . ASP A 1 173 ? 34.563 -9.496 52.386 1.00 43.09 173 ASP A N 1
ATOM 1287 C CA . ASP A 1 173 ? 33.313 -10.209 52.199 1.00 43.09 173 ASP A CA 1
ATOM 1288 C C . ASP A 1 173 ? 32.150 -9.264 52.540 1.00 43.09 173 ASP A C 1
ATOM 1290 O O . ASP A 1 173 ? 32.156 -8.629 53.596 1.00 43.09 173 ASP A O 1
ATOM 1294 N N . HIS A 1 174 ? 31.163 -9.176 51.653 1.00 49.34 174 HIS A N 1
ATOM 1295 C CA . HIS A 1 174 ? 29.846 -8.639 51.980 1.00 49.34 174 HIS A CA 1
ATOM 1296 C C . HIS A 1 174 ? 28.775 -9.580 51.436 1.00 49.34 174 HIS A C 1
ATOM 1298 O O . HIS A 1 174 ? 28.157 -9.336 50.398 1.00 49.34 174 HIS A O 1
ATOM 1304 N N . GLY A 1 175 ? 28.552 -10.662 52.179 1.00 38.03 175 GLY A N 1
ATOM 1305 C CA . GLY A 1 175 ? 27.284 -11.371 52.186 1.00 38.03 175 GLY A CA 1
ATOM 1306 C C . GLY A 1 175 ? 26.139 -10.446 52.609 1.00 38.03 175 GLY A C 1
ATOM 1307 O O . GLY A 1 175 ? 26.188 -9.802 53.656 1.00 38.03 175 GLY A O 1
ATOM 1308 N N . HIS A 1 176 ? 25.089 -10.416 51.795 1.00 45.12 176 HIS A N 1
ATOM 1309 C CA . HIS A 1 176 ? 23.759 -10.010 52.227 1.00 45.12 176 HIS A CA 1
ATOM 1310 C C . HIS A 1 176 ? 22.784 -11.134 51.890 1.00 45.12 176 HIS A C 1
ATOM 1312 O O . HIS A 1 176 ? 22.277 -11.245 50.775 1.00 45.12 176 HIS A O 1
ATOM 1318 N N . ASP A 1 177 ? 22.554 -11.970 52.898 1.00 41.06 177 ASP A N 1
ATOM 1319 C CA . ASP A 1 177 ? 21.379 -12.817 53.017 1.00 41.06 177 ASP A CA 1
ATOM 1320 C C . ASP A 1 177 ? 20.129 -11.947 53.149 1.00 41.06 177 ASP A C 1
ATOM 1322 O O . ASP A 1 177 ? 20.075 -11.087 54.024 1.00 41.06 177 ASP A O 1
ATOM 1326 N N . HIS A 1 178 ? 19.090 -12.248 52.371 1.00 44.19 178 HIS A N 1
ATOM 1327 C CA . HIS A 1 178 ? 17.709 -12.117 52.834 1.00 44.19 178 HIS A CA 1
ATOM 1328 C C . HIS A 1 178 ? 16.849 -13.212 52.201 1.00 44.19 178 HIS A C 1
ATOM 1330 O O . HIS A 1 178 ? 16.397 -13.113 51.063 1.00 44.19 178 HIS A O 1
ATOM 1336 N N . ALA A 1 179 ? 16.617 -14.262 52.986 1.00 38.50 179 ALA A N 1
ATOM 1337 C CA . ALA A 1 179 ? 15.569 -15.244 52.770 1.00 38.50 179 ALA A CA 1
ATOM 1338 C C . ALA A 1 179 ? 14.324 -14.862 53.591 1.00 38.50 179 ALA A C 1
ATOM 1340 O O . ALA A 1 179 ? 14.440 -14.626 54.792 1.00 38.50 179 ALA A O 1
ATOM 1341 N N . HIS A 1 180 ? 13.158 -14.801 52.938 1.00 35.38 180 HIS A N 1
ATOM 1342 C CA . HIS A 1 180 ? 11.953 -15.617 53.194 1.00 35.38 180 HIS A CA 1
ATOM 1343 C C . HIS A 1 180 ? 10.629 -14.912 52.810 1.00 35.38 180 HIS A C 1
ATOM 1345 O O . HIS A 1 180 ? 10.261 -13.871 53.343 1.00 35.38 180 HIS A O 1
ATOM 1351 N N . ASP A 1 181 ? 9.934 -15.581 51.883 1.00 39.38 181 ASP A N 1
ATOM 1352 C CA . ASP A 1 181 ? 8.490 -15.629 51.545 1.00 39.38 181 ASP A CA 1
ATOM 1353 C C . ASP A 1 181 ? 7.609 -16.011 52.785 1.00 39.38 181 ASP A C 1
ATOM 1355 O O . ASP A 1 181 ? 8.223 -16.384 53.791 1.00 39.38 181 ASP A O 1
ATOM 1359 N N . PRO A 1 182 ? 6.240 -16.080 52.795 1.00 49.88 182 PRO A N 1
ATOM 1360 C CA . PRO A 1 182 ? 5.268 -16.106 51.685 1.00 49.88 182 PRO A CA 1
ATOM 1361 C C . PRO A 1 182 ? 3.893 -15.392 51.918 1.00 49.88 182 PRO A C 1
ATOM 1363 O O . PRO A 1 182 ? 3.668 -14.646 52.866 1.00 49.88 182 PRO A O 1
ATOM 1366 N N . ALA A 1 183 ? 2.966 -15.644 50.985 1.00 43.44 183 ALA A N 1
ATOM 1367 C CA . ALA A 1 183 ? 1.674 -15.008 50.703 1.00 43.44 183 ALA A CA 1
ATOM 1368 C C . ALA A 1 183 ? 0.437 -15.290 51.612 1.00 43.44 183 ALA A C 1
ATOM 1370 O O . ALA A 1 183 ? 0.254 -16.397 52.110 1.00 43.44 183 ALA A O 1
ATOM 1371 N N . GLY A 1 184 ? -0.507 -14.318 51.603 1.00 36.75 184 GLY A N 1
ATOM 1372 C CA . GLY A 1 184 ? -1.995 -14.461 51.570 1.00 36.75 184 GLY A CA 1
ATOM 1373 C C . GLY A 1 184 ? -2.795 -14.398 52.900 1.00 36.75 184 GLY A C 1
ATOM 1374 O O . GLY A 1 184 ? -2.197 -14.627 53.945 1.00 36.75 184 GLY A O 1
ATOM 1375 N N . PRO A 1 185 ? -4.152 -14.208 52.923 1.00 49.81 185 PRO A N 1
ATOM 1376 C CA . PRO A 1 185 ? -5.108 -13.714 51.902 1.00 49.81 185 PRO A CA 1
ATOM 1377 C C . PRO A 1 185 ? -6.230 -12.718 52.395 1.00 49.81 185 PRO A C 1
ATOM 1379 O O . PRO A 1 185 ? -6.393 -12.453 53.579 1.00 49.81 185 PRO A O 1
ATOM 1382 N N . LEU A 1 186 ? -7.011 -12.197 51.422 1.00 45.56 186 LEU A N 1
ATOM 1383 C CA . LEU A 1 186 ? -8.407 -11.658 51.377 1.00 45.56 186 LEU A CA 1
ATOM 1384 C C . LEU A 1 186 ? -9.210 -11.244 52.645 1.00 45.56 186 LEU A C 1
ATOM 1386 O O . LEU A 1 186 ? -9.541 -12.088 53.471 1.00 45.56 186 LEU A O 1
ATOM 1390 N N . ALA A 1 187 ? -9.807 -10.033 52.614 1.00 42.62 187 ALA A N 1
ATOM 1391 C CA . ALA A 1 187 ? -11.185 -9.782 53.092 1.00 42.62 187 ALA A CA 1
ATOM 1392 C C . ALA A 1 187 ? -11.813 -8.491 52.509 1.00 42.62 187 ALA A C 1
ATOM 1394 O O . ALA A 1 187 ? -11.199 -7.429 52.475 1.00 42.62 187 ALA A O 1
ATOM 1395 N N . ALA A 1 188 ? -13.070 -8.604 52.070 1.00 39.66 188 ALA A N 1
ATOM 1396 C CA . ALA A 1 188 ? -13.927 -7.556 51.510 1.00 39.66 188 ALA A CA 1
ATOM 1397 C C 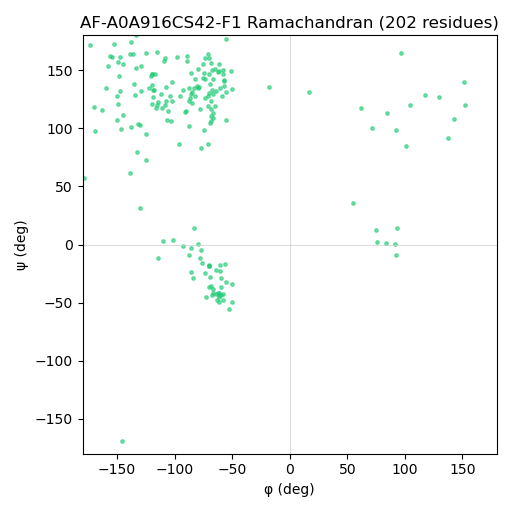. ALA A 1 188 ? -14.899 -6.952 52.551 1.00 39.66 188 ALA A C 1
ATOM 1399 O O . ALA A 1 188 ? -15.230 -7.642 53.513 1.00 39.66 188 ALA A O 1
ATOM 1400 N N . ARG A 1 189 ? -15.443 -5.745 52.261 1.00 40.72 189 ARG A N 1
ATOM 1401 C CA . ARG A 1 189 ? -16.845 -5.235 52.456 1.00 40.72 189 ARG A CA 1
ATOM 1402 C C . ARG A 1 189 ? -16.882 -3.746 52.875 1.00 40.72 189 ARG A C 1
ATOM 1404 O O . ARG A 1 189 ? -16.332 -3.395 53.904 1.00 40.72 189 ARG A O 1
ATOM 1411 N N . ILE A 1 190 ? -17.301 -2.817 52.000 1.00 40.72 190 ILE A N 1
ATOM 1412 C CA . ILE A 1 190 ? -18.653 -2.226 51.764 1.00 40.72 190 ILE A CA 1
ATOM 1413 C C . ILE A 1 190 ? -19.259 -1.466 52.964 1.00 40.72 190 ILE A C 1
ATOM 1415 O O . ILE A 1 190 ? -19.650 -2.104 53.934 1.00 40.72 190 ILE A O 1
ATOM 1419 N N . ALA A 1 191 ? -19.504 -0.151 52.798 1.00 41.16 191 ALA A N 1
ATOM 1420 C CA . ALA A 1 191 ? -20.785 0.509 53.123 1.00 41.16 191 ALA A CA 1
ATOM 1421 C C . ALA A 1 191 ? -20.853 1.965 52.596 1.00 41.16 191 ALA A C 1
ATOM 1423 O O . ALA A 1 191 ? -20.124 2.842 53.050 1.00 41.16 191 ALA A O 1
ATOM 1424 N N . SER A 1 192 ? -21.801 2.240 51.697 1.00 46.59 192 SER A N 1
ATOM 1425 C CA . SER A 1 192 ? -22.335 3.582 51.418 1.00 46.59 192 SER A CA 1
ATOM 1426 C C . SER A 1 192 ? -23.861 3.509 51.486 1.00 46.59 192 SER A C 1
ATOM 1428 O O . SER A 1 192 ? -24.431 2.614 50.860 1.00 46.59 192 SER A O 1
ATOM 1430 N N . PRO A 1 193 ? -24.551 4.424 52.186 1.00 47.53 193 PRO A N 1
ATOM 1431 C CA . PRO A 1 193 ? -25.990 4.560 52.061 1.00 47.53 193 PRO A CA 1
ATOM 1432 C C . PRO A 1 193 ? -26.337 5.850 51.310 1.00 47.53 193 PRO A C 1
ATOM 1434 O O . PRO A 1 193 ? -26.068 6.951 51.779 1.00 47.53 193 PRO A O 1
ATOM 1437 N N . ALA A 1 194 ? -27.022 5.727 50.176 1.00 43.62 194 ALA A N 1
ATOM 1438 C CA . ALA A 1 194 ? -27.823 6.818 49.636 1.00 43.62 194 ALA A CA 1
ATOM 1439 C C . ALA A 1 194 ? -29.144 6.244 49.125 1.00 43.62 194 ALA A C 1
ATOM 1441 O O . ALA A 1 194 ? -29.231 5.651 48.054 1.00 43.62 194 ALA A O 1
ATOM 1442 N N . ARG A 1 195 ? -30.190 6.407 49.938 1.00 43.12 195 ARG A N 1
ATOM 1443 C CA . ARG A 1 195 ? -31.578 6.166 49.551 1.00 43.12 195 ARG A CA 1
ATOM 1444 C C . ARG A 1 195 ? -32.324 7.481 49.713 1.00 43.12 195 ARG A C 1
ATOM 1446 O O . ARG A 1 195 ? -32.423 7.975 50.831 1.00 43.12 195 ARG A O 1
ATOM 1453 N N . ARG A 1 196 ? -32.920 7.990 48.633 1.00 45.97 196 ARG A N 1
ATOM 1454 C CA . ARG A 1 196 ? -34.245 8.626 48.676 1.00 45.97 196 ARG A CA 1
ATOM 1455 C C . ARG A 1 196 ? -34.848 8.726 47.276 1.00 45.97 196 ARG A C 1
ATOM 1457 O O . ARG A 1 196 ? -34.363 9.443 46.416 1.00 45.97 196 ARG A O 1
ATOM 1464 N N . HIS A 1 197 ? -35.952 8.005 47.112 1.00 45.12 197 HIS A N 1
ATOM 1465 C CA . HIS A 1 197 ? -37.000 8.278 46.137 1.00 45.12 197 HIS A CA 1
ATOM 1466 C C . HIS A 1 197 ? -37.651 9.644 46.402 1.00 45.12 197 HIS A C 1
ATOM 1468 O O . HIS A 1 197 ? -37.896 9.987 47.564 1.00 45.12 197 HIS A O 1
ATOM 1474 N N . ARG A 1 198 ? -38.099 10.318 45.336 1.00 47.97 198 ARG A N 1
ATOM 1475 C CA . ARG A 1 198 ? -39.401 11.000 45.328 1.00 47.97 198 ARG A CA 1
ATOM 1476 C C . ARG A 1 198 ? -40.030 10.981 43.931 1.00 47.97 198 ARG A C 1
ATOM 1478 O O . ARG A 1 198 ? -39.378 11.270 42.939 1.00 47.97 198 ARG A O 1
ATOM 1485 N N . HIS A 1 199 ? -41.304 10.602 43.930 1.00 44.28 199 HIS A N 1
ATOM 1486 C CA . HIS A 1 199 ? -42.297 10.721 42.866 1.00 44.28 199 HIS A CA 1
ATOM 1487 C C . HIS A 1 199 ? -42.784 12.170 42.684 1.00 44.28 199 HIS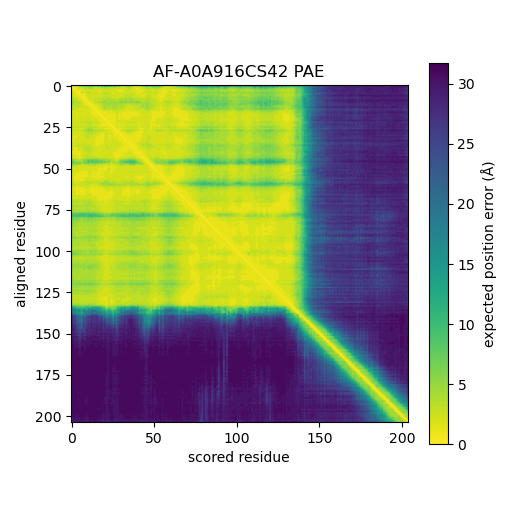 A C 1
ATOM 1489 O O . HIS A 1 199 ? -42.776 12.939 43.647 1.00 44.28 199 HIS A O 1
ATOM 1495 N N . GLY A 1 200 ? -43.364 12.440 41.506 1.00 39.38 200 GLY A N 1
ATOM 1496 C CA . GLY A 1 200 ? -44.334 13.515 41.229 1.00 39.38 200 GLY A CA 1
ATOM 1497 C C . GLY A 1 200 ? -43.810 14.529 40.202 1.00 39.38 200 GLY A C 1
ATOM 1498 O O . GLY A 1 200 ? -42.709 15.021 40.373 1.00 39.38 200 GLY A O 1
ATOM 1499 N N . GLY A 1 201 ? -44.506 14.890 39.125 1.00 42.09 201 GLY A N 1
ATOM 1500 C CA . GLY A 1 201 ? -45.886 14.624 38.748 1.00 42.09 201 GLY A CA 1
ATOM 1501 C C . GLY A 1 201 ? -46.182 15.113 37.325 1.00 42.09 201 GLY A C 1
ATOM 1502 O O . GLY A 1 201 ? -45.366 15.751 36.669 1.00 42.09 201 GLY A O 1
ATOM 1503 N N . SER A 1 202 ? -47.369 14.732 36.877 1.00 47.53 202 SER A N 1
ATOM 1504 C CA . SER A 1 202 ? -48.023 15.059 35.614 1.00 47.53 202 SER A CA 1
ATOM 1505 C C . SER A 1 202 ? -48.656 16.463 35.649 1.00 47.53 202 SER A C 1
ATOM 1507 O O . SER A 1 202 ? -49.106 16.879 36.717 1.00 47.53 202 SER A O 1
ATOM 1509 N N . HIS A 1 203 ? -48.736 17.096 34.468 1.00 43.94 203 HIS A N 1
ATOM 1510 C CA . HIS A 1 203 ? -49.694 18.103 33.951 1.00 43.94 203 HIS A CA 1
ATOM 1511 C C . HIS A 1 203 ? -49.012 19.335 33.340 1.00 43.94 203 HIS A C 1
ATOM 1513 O O . HIS A 1 203 ? -48.194 19.989 33.983 1.00 43.94 203 HIS A O 1
ATOM 1519 N N . GLY A 1 204 ? -49.413 19.636 32.103 1.00 48.31 204 GLY A N 1
ATOM 1520 C CA . GLY A 1 204 ? -49.010 20.776 31.286 1.00 48.31 204 GLY A CA 1
ATOM 1521 C C . GLY A 1 204 ? -49.232 20.454 29.823 1.00 48.31 204 GLY A C 1
ATOM 1522 O O . GLY A 1 204 ? -48.255 19.989 29.202 1.00 48.31 204 GLY A O 1
#

Solvent-accessible surface area (backbone atoms only — not comparable to full-atom values): 13205 Å² total; per-residue (Å²): 122,50,53,33,50,41,78,45,61,70,83,58,79,54,79,44,44,34,66,39,47,62,83,55,32,55,52,30,70,43,81,47,60,33,73,84,67,50,56,31,32,42,48,42,66,84,87,45,67,64,49,64,62,38,26,34,19,25,95,89,65,55,30,32,29,32,37,51,27,70,39,71,26,31,41,35,33,44,94,48,68,67,50,48,52,52,49,51,51,57,38,52,78,65,73,51,68,40,21,80,54,95,62,36,40,35,31,69,72,46,75,70,60,47,55,52,41,45,74,61,69,31,51,73,44,81,44,76,37,63,62,72,48,59,76,62,96,70,65,82,75,76,75,85,74,92,73,81,89,80,79,83,73,84,73,82,82,82,90,83,91,81,90,81,83,88,84,84,91,84,89,79,88,78,87,79,88,83,89,83,87,87,88,88,83,92,88,89,84,91,90,84,91,86,86,81,90,83,87,86,83,89,89,135